Protein AF-A0A2T7CXJ0-F1 (afdb_monomer)

pLDDT: mean 79.57, std 17.35, range [32.5, 96.81]

Structure (mmCIF, N/CA/C/O backbone):
data_AF-A0A2T7CXJ0-F1
#
_entry.id   AF-A0A2T7CXJ0-F1
#
loop_
_atom_site.group_PDB
_atom_site.id
_atom_site.type_symbol
_atom_site.label_atom_id
_atom_site.label_alt_id
_atom_site.label_comp_id
_atom_site.label_asym_id
_atom_site.label_entity_id
_atom_site.label_seq_id
_atom_site.pdbx_PDB_ins_code
_atom_site.Cartn_x
_atom_site.Cartn_y
_atom_site.Cartn_z
_atom_site.occupancy
_atom_site.B_iso_or_equiv
_atom_site.auth_seq_id
_atom_site.auth_comp_id
_atom_site.auth_asym_id
_atom_site.auth_atom_id
_atom_site.pdbx_PDB_model_num
ATOM 1 N N . MET A 1 1 ? -58.153 0.711 43.749 1.00 43.62 1 MET A N 1
ATOM 2 C CA . MET A 1 1 ? -57.631 2.081 43.565 1.00 43.62 1 MET A CA 1
ATOM 3 C C . MET A 1 1 ? -56.118 2.012 43.629 1.00 43.62 1 MET A C 1
ATOM 5 O O . MET A 1 1 ? -55.588 2.038 44.730 1.00 43.62 1 MET A O 1
ATOM 9 N N . ALA A 1 2 ? -55.482 1.798 42.476 1.00 41.34 2 ALA A N 1
ATOM 10 C CA . ALA A 1 2 ? -54.080 2.106 42.162 1.00 41.34 2 ALA A CA 1
ATOM 11 C C . ALA A 1 2 ? -53.768 1.485 40.783 1.00 41.34 2 ALA A C 1
ATOM 13 O O . ALA A 1 2 ? -53.069 0.484 40.701 1.00 41.34 2 ALA A O 1
ATOM 14 N N . ASP A 1 3 ? -54.366 2.044 39.727 1.00 41.34 3 ASP A N 1
ATOM 15 C CA . ASP A 1 3 ? -54.098 1.727 38.311 1.00 41.34 3 ASP A CA 1
ATOM 16 C C . ASP A 1 3 ? -53.806 3.048 37.571 1.00 41.34 3 ASP A C 1
ATOM 18 O O . ASP A 1 3 ? -54.443 3.370 36.579 1.00 41.34 3 ASP A O 1
ATOM 22 N N . ASP A 1 4 ? -52.887 3.869 38.091 1.00 45.06 4 ASP A N 1
ATOM 23 C CA . ASP A 1 4 ? -52.649 5.224 37.561 1.00 45.06 4 ASP A CA 1
ATOM 24 C C . ASP A 1 4 ? -51.160 5.614 37.525 1.00 45.06 4 ASP A C 1
ATOM 26 O O . ASP A 1 4 ? -50.812 6.753 37.806 1.00 45.06 4 ASP A O 1
ATOM 30 N N . ASP A 1 5 ? -50.258 4.696 37.160 1.00 44.91 5 ASP A N 1
ATOM 31 C CA . ASP A 1 5 ? -48.831 5.047 36.980 1.00 44.91 5 ASP A CA 1
ATOM 32 C C . ASP A 1 5 ? -48.191 4.503 35.689 1.00 44.91 5 ASP A C 1
ATOM 34 O O . ASP A 1 5 ? -46.974 4.538 35.518 1.00 44.91 5 ASP A O 1
ATOM 38 N N . LEU A 1 6 ? -49.002 4.043 34.725 1.00 45.94 6 LEU A N 1
ATOM 39 C CA . LEU A 1 6 ? -48.516 3.639 33.393 1.00 45.94 6 LEU A CA 1
ATOM 40 C C . LEU A 1 6 ? -48.778 4.691 32.296 1.00 45.94 6 LEU A C 1
ATOM 42 O O . LEU A 1 6 ? -48.299 4.549 31.174 1.00 45.94 6 LEU A O 1
ATOM 46 N N . ALA A 1 7 ? -49.499 5.775 32.602 1.00 40.59 7 ALA A N 1
ATOM 47 C CA . ALA A 1 7 ? -49.947 6.746 31.597 1.00 40.59 7 ALA A CA 1
ATOM 48 C C . ALA A 1 7 ? -49.120 8.050 31.523 1.00 40.59 7 ALA A C 1
ATOM 50 O O . ALA A 1 7 ? -49.300 8.829 30.589 1.00 40.59 7 ALA A O 1
ATOM 51 N N . ALA A 1 8 ? -48.191 8.306 32.453 1.00 38.78 8 ALA A N 1
ATOM 52 C CA . ALA A 1 8 ? -47.520 9.611 32.555 1.00 38.78 8 ALA A CA 1
ATOM 53 C C . ALA A 1 8 ? -46.199 9.750 31.765 1.00 38.78 8 ALA A C 1
ATOM 55 O O . ALA A 1 8 ? -45.640 10.843 31.704 1.00 38.78 8 ALA A O 1
ATOM 56 N N . ALA A 1 9 ? -45.702 8.690 31.116 1.00 39.62 9 ALA A N 1
ATOM 57 C CA . ALA A 1 9 ? -44.462 8.732 30.324 1.00 39.62 9 ALA A CA 1
ATOM 58 C C . ALA A 1 9 ? -44.689 8.837 28.799 1.00 39.62 9 ALA A C 1
ATOM 60 O O . ALA A 1 9 ? -43.756 8.665 28.020 1.00 39.62 9 ALA A O 1
ATOM 61 N N . ALA A 1 10 ? -45.918 9.121 28.354 1.00 42.81 10 ALA A N 1
ATOM 62 C CA . ALA A 1 10 ? -46.263 9.239 26.932 1.00 42.81 10 ALA A CA 1
ATOM 63 C C . ALA A 1 10 ? -46.149 10.676 26.366 1.00 42.81 10 ALA A C 1
ATOM 65 O O . ALA A 1 10 ? -46.430 10.895 25.190 1.00 42.81 10 ALA A O 1
ATOM 66 N N . ALA A 1 11 ? -45.745 11.667 27.174 1.00 45.62 11 ALA A N 1
ATOM 67 C CA . ALA A 1 11 ? -45.841 13.095 26.829 1.00 45.62 11 ALA A CA 1
ATOM 68 C C . ALA A 1 11 ? -44.535 13.771 26.358 1.00 45.62 11 ALA A C 1
ATOM 70 O O . ALA A 1 11 ? -44.475 14.993 26.246 1.00 45.62 11 ALA A O 1
ATOM 71 N N . THR A 1 12 ? -43.504 13.007 26.012 1.00 51.16 12 THR A N 1
ATOM 72 C CA . THR A 1 12 ? -42.389 13.495 25.188 1.00 51.16 12 THR A CA 1
ATOM 73 C C . THR A 1 12 ? -42.208 12.514 24.048 1.00 51.16 12 THR A C 1
ATOM 75 O O . THR A 1 12 ? -41.449 11.555 24.140 1.00 51.16 12 THR A O 1
ATOM 78 N N . GLY A 1 13 ? -42.975 12.732 22.977 1.00 50.50 13 GLY A N 1
ATOM 79 C CA . GLY A 1 13 ? -42.900 11.956 21.745 1.00 50.50 13 GLY A CA 1
ATOM 80 C C . GLY A 1 13 ? -41.505 12.034 21.131 1.00 50.50 13 GLY A C 1
ATOM 81 O O . GLY A 1 13 ? -41.244 12.854 20.254 1.00 50.50 13 GLY A O 1
ATOM 82 N N . LEU A 1 14 ? -40.604 11.169 21.589 1.00 58.47 14 LEU A N 1
ATOM 83 C CA . LEU A 1 14 ? -39.398 10.804 20.871 1.00 58.47 14 LEU A CA 1
ATOM 84 C C . LEU A 1 14 ? -39.861 10.039 19.637 1.00 58.47 14 LEU A C 1
ATOM 86 O O . LEU A 1 14 ? -40.154 8.847 19.686 1.00 58.47 14 LEU A O 1
ATOM 90 N N . HIS A 1 15 ? -39.991 10.763 18.532 1.00 66.12 15 HIS A N 1
ATOM 91 C CA . HIS A 1 15 ? -40.263 10.180 17.231 1.00 66.12 15 HIS A CA 1
ATOM 92 C C . HIS A 1 15 ? -39.043 9.330 16.844 1.00 66.12 15 HIS A C 1
ATOM 94 O O . HIS A 1 15 ? -38.038 9.848 16.358 1.00 66.12 15 HIS A O 1
ATOM 100 N N . ILE A 1 16 ? -39.096 8.027 17.124 1.00 76.25 16 ILE A N 1
ATOM 101 C CA . ILE A 1 16 ? -38.053 7.090 16.705 1.00 76.25 16 ILE A CA 1
ATOM 102 C C . ILE A 1 16 ? -38.134 7.004 15.182 1.00 76.25 16 ILE A C 1
ATOM 104 O O . ILE A 1 16 ? -39.138 6.568 14.621 1.00 76.25 16 ILE A O 1
ATOM 108 N N . LEU A 1 17 ? -37.094 7.488 14.504 1.00 80.00 17 LEU A N 1
ATOM 109 C CA . LEU A 1 17 ? -36.996 7.405 13.054 1.00 80.00 17 LEU A CA 1
ATOM 110 C C . LEU A 1 17 ? -36.763 5.946 12.665 1.00 80.00 17 LEU A C 1
ATOM 112 O O . LEU A 1 17 ? -35.683 5.398 12.878 1.00 80.00 17 LEU A O 1
ATOM 116 N N . GLU A 1 18 ? -37.786 5.322 12.093 1.00 88.00 18 GLU A N 1
ATOM 117 C CA . GLU A 1 18 ? -37.686 3.962 11.586 1.00 88.00 18 GLU A CA 1
ATOM 118 C C . GLU A 1 18 ? -36.967 3.972 10.228 1.00 88.00 18 GLU A C 1
ATOM 120 O O . GLU A 1 18 ? -37.385 4.628 9.270 1.00 88.00 18 GLU A O 1
ATOM 125 N N . GLY A 1 19 ? -35.835 3.273 10.154 1.00 89.06 19 GLY A N 1
ATOM 126 C CA . GLY A 1 19 ? -35.019 3.153 8.950 1.00 89.06 19 GLY A CA 1
ATOM 127 C C . GLY A 1 19 ? -34.873 1.695 8.531 1.00 89.06 19 GLY A C 1
ATOM 128 O O . GLY A 1 19 ? -34.691 0.820 9.370 1.00 89.06 19 GLY A O 1
ATOM 129 N N . SER A 1 20 ? -34.905 1.422 7.223 1.00 94.56 20 SER A N 1
ATOM 130 C CA . SER A 1 20 ? -34.592 0.097 6.671 1.00 94.56 20 SER A CA 1
ATOM 131 C C . SER A 1 20 ? -33.290 0.126 5.872 1.00 94.56 20 SER A C 1
ATOM 133 O O . SER A 1 20 ? -33.046 1.028 5.063 1.00 94.56 20 SER A O 1
ATOM 135 N N . ILE A 1 21 ? -32.439 -0.882 6.080 1.00 94.88 21 ILE A N 1
ATOM 136 C CA . ILE A 1 21 ? -31.195 -1.041 5.323 1.00 94.88 21 ILE A CA 1
ATOM 137 C C . ILE A 1 21 ? -31.548 -1.413 3.881 1.00 94.88 21 ILE A C 1
ATOM 139 O O . ILE A 1 21 ? -32.049 -2.500 3.610 1.00 94.88 21 ILE A O 1
ATOM 143 N N . ARG A 1 22 ? -31.251 -0.517 2.934 1.00 96.81 22 ARG A N 1
ATOM 144 C CA . ARG A 1 22 ? -31.491 -0.759 1.498 1.00 96.81 22 ARG A CA 1
ATOM 145 C C . ARG A 1 22 ? -30.279 -1.319 0.760 1.00 96.81 22 ARG A C 1
ATOM 147 O O . ARG A 1 22 ? -30.429 -1.950 -0.283 1.00 96.81 22 ARG A O 1
ATOM 154 N N . ARG A 1 23 ? -29.068 -1.021 1.238 1.00 96.38 23 ARG A N 1
ATOM 155 C CA . ARG A 1 23 ? -27.810 -1.389 0.576 1.00 96.38 23 ARG A CA 1
ATOM 156 C C . ARG A 1 23 ? -26.647 -1.349 1.558 1.00 96.38 23 ARG A C 1
ATOM 158 O O . ARG A 1 23 ? -26.589 -0.463 2.402 1.00 96.38 23 ARG A O 1
ATOM 165 N N . ILE A 1 24 ? -25.679 -2.236 1.346 1.00 95.69 24 ILE A N 1
ATOM 166 C CA . ILE A 1 24 ? -24.365 -2.203 1.989 1.00 95.69 24 ILE A CA 1
ATOM 167 C C . ILE A 1 24 ? -23.310 -1.967 0.901 1.00 95.69 24 ILE A C 1
ATOM 169 O O . ILE A 1 24 ? -23.308 -2.649 -0.126 1.00 95.69 24 ILE A O 1
ATOM 173 N N . LYS A 1 25 ? -22.430 -0.980 1.099 1.00 96.12 25 LYS A N 1
ATOM 174 C CA . LYS A 1 25 ? -21.285 -0.700 0.219 1.00 96.12 25 LYS A CA 1
ATOM 175 C C . LYS A 1 25 ? -20.004 -1.040 0.969 1.00 96.12 25 LYS A C 1
ATOM 177 O O . LYS A 1 25 ? -19.769 -0.502 2.042 1.00 96.12 25 LYS A O 1
ATOM 182 N N . LEU A 1 26 ? -19.179 -1.901 0.382 1.00 95.19 26 LEU A N 1
ATOM 183 C CA . LEU A 1 26 ? -17.892 -2.288 0.952 1.00 95.19 26 LEU A CA 1
ATOM 184 C C . LEU A 1 26 ? -16.769 -1.425 0.369 1.00 95.19 26 LEU A C 1
ATOM 186 O O . LEU A 1 26 ? -16.742 -1.150 -0.834 1.00 95.19 26 LEU A O 1
ATOM 190 N N . SER A 1 27 ? -15.835 -1.019 1.222 1.00 93.75 27 SER A N 1
ATOM 191 C CA . SER A 1 27 ? -14.631 -0.271 0.855 1.00 93.75 27 SER A CA 1
ATOM 192 C C . SER A 1 27 ? -13.502 -0.546 1.846 1.00 93.75 27 SER A C 1
ATOM 194 O O . SER A 1 27 ? -13.717 -1.110 2.916 1.00 93.75 27 SER A O 1
ATOM 196 N N . VAL A 1 28 ? -12.282 -0.159 1.472 1.00 91.88 28 VAL A N 1
ATOM 197 C CA . VAL A 1 28 ? -11.135 -0.148 2.387 1.00 91.88 28 VAL A CA 1
ATOM 198 C C . VAL A 1 28 ? -11.122 1.199 3.099 1.00 91.88 28 VAL A C 1
ATOM 200 O O . VAL A 1 28 ? -11.139 2.223 2.419 1.00 91.88 28 VAL A O 1
ATOM 203 N N . ALA A 1 29 ? -11.088 1.184 4.432 1.00 93.75 29 ALA A N 1
ATOM 204 C CA . ALA A 1 29 ? -11.048 2.402 5.232 1.00 93.75 29 ALA A CA 1
ATOM 205 C C . ALA A 1 29 ? -9.745 3.186 4.999 1.00 93.75 29 ALA A C 1
ATOM 207 O O . ALA A 1 29 ? -8.656 2.600 4.951 1.00 93.75 29 ALA A O 1
ATOM 208 N N . SER A 1 30 ? -9.854 4.505 4.856 1.00 92.94 30 SER A N 1
ATOM 209 C CA . SER A 1 30 ? -8.704 5.411 4.831 1.00 92.94 30 SER A CA 1
ATOM 210 C C . SER A 1 30 ? -8.135 5.620 6.238 1.00 92.94 30 SER A C 1
ATOM 212 O O . SER A 1 30 ? -8.796 5.347 7.240 1.00 92.94 30 SER A O 1
ATOM 214 N N . ASN A 1 31 ? -6.911 6.144 6.336 1.00 92.94 31 ASN A N 1
ATOM 215 C CA . ASN A 1 31 ? -6.336 6.485 7.640 1.00 92.94 31 ASN A CA 1
ATOM 216 C C . ASN A 1 31 ? -7.184 7.546 8.360 1.00 92.94 31 ASN A C 1
ATOM 218 O O . ASN A 1 31 ? -7.368 7.469 9.568 1.00 92.94 31 ASN A O 1
ATOM 222 N N . GLU A 1 32 ? -7.730 8.515 7.626 1.00 92.38 32 GLU A N 1
ATOM 223 C CA . GLU A 1 32 ? -8.610 9.549 8.171 1.00 92.38 32 GLU A CA 1
ATOM 224 C C . GLU A 1 32 ? -9.936 8.964 8.671 1.00 92.38 32 GLU A C 1
ATOM 226 O O . GLU A 1 32 ? -10.427 9.388 9.712 1.00 92.38 32 GLU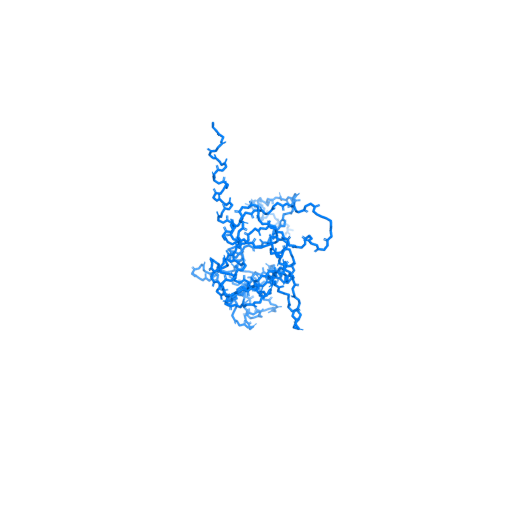 A O 1
ATOM 231 N N . GLU A 1 33 ? -10.515 7.995 7.956 1.00 93.56 33 GLU A N 1
ATOM 232 C CA . GLU A 1 33 ? -11.726 7.288 8.396 1.00 93.56 33 GLU A CA 1
ATOM 233 C C . GLU A 1 33 ? -11.462 6.463 9.656 1.00 93.56 33 GLU A C 1
ATOM 235 O O . GLU A 1 33 ? -12.259 6.520 10.590 1.00 93.56 33 GLU A O 1
ATOM 240 N N . ILE A 1 34 ? -10.318 5.768 9.713 1.00 93.50 34 ILE A N 1
ATOM 241 C CA . ILE A 1 34 ? -9.883 5.052 10.915 1.00 93.50 34 ILE A CA 1
ATOM 242 C C . ILE A 1 34 ? -9.807 6.032 12.083 1.00 93.50 34 ILE A C 1
ATOM 244 O O . ILE A 1 34 ? -10.460 5.785 13.086 1.00 93.50 34 ILE A O 1
ATOM 248 N N . LEU A 1 35 ? -9.098 7.158 11.942 1.00 91.94 35 LEU A N 1
ATOM 249 C CA . LEU A 1 35 ? -8.929 8.153 13.010 1.00 91.94 35 LEU A CA 1
ATOM 250 C C . LEU A 1 35 ? -10.246 8.810 13.452 1.00 91.94 35 LEU A C 1
ATOM 252 O O . LEU A 1 35 ? -10.409 9.094 14.634 1.00 91.94 35 LEU A O 1
ATOM 256 N N . LYS A 1 36 ? -11.192 9.038 12.534 1.00 90.38 36 LYS A N 1
ATOM 257 C CA . LYS A 1 36 ? -12.510 9.621 12.851 1.00 90.38 36 LYS A CA 1
ATOM 258 C C . LYS A 1 36 ? -13.436 8.672 13.604 1.00 90.38 36 LYS A C 1
ATOM 260 O O . LYS A 1 36 ? -14.339 9.139 14.285 1.00 90.38 36 LYS A O 1
ATOM 265 N N . ALA A 1 37 ? -13.245 7.364 13.454 1.00 87.31 37 ALA A N 1
ATOM 266 C CA . ALA A 1 37 ? -14.057 6.355 14.129 1.00 87.31 37 ALA A CA 1
ATOM 267 C C . ALA A 1 37 ? -13.622 6.098 15.586 1.00 87.31 37 ALA A C 1
ATOM 269 O O . ALA A 1 37 ? -14.207 5.243 16.250 1.00 87.31 37 ALA A O 1
ATOM 270 N N . GLN A 1 38 ? -12.582 6.788 16.066 1.00 86.00 38 GLN A N 1
ATOM 271 C CA . GLN A 1 38 ? -11.987 6.558 17.382 1.00 86.00 38 GLN A CA 1
ATOM 272 C C . GLN A 1 38 ? -12.570 7.496 18.443 1.00 86.00 38 GLN A C 1
ATOM 274 O O . GLN A 1 38 ? -12.941 8.629 18.121 1.00 86.00 38 GLN A O 1
ATOM 279 N N . PRO A 1 39 ? -12.553 7.080 19.719 1.00 82.19 39 PRO A N 1
ATOM 280 C CA . PRO A 1 39 ? -12.646 8.000 20.842 1.00 82.19 39 PRO A CA 1
ATOM 281 C C . PRO A 1 39 ? -11.584 9.102 20.750 1.00 82.19 39 PRO A C 1
ATOM 283 O O . PRO A 1 39 ? -10.462 8.874 20.287 1.00 82.19 39 PRO A O 1
ATOM 286 N N . VAL A 1 40 ? -11.938 10.291 21.226 1.00 84.38 40 VAL A N 1
ATOM 287 C CA . VAL A 1 40 ? -11.039 11.444 21.296 1.00 84.38 40 VAL A CA 1
ATOM 288 C C . VAL A 1 40 ? -10.762 11.810 22.747 1.00 84.38 40 VAL A C 1
ATOM 290 O O . VAL A 1 40 ? -11.603 11.595 23.617 1.00 84.38 40 VAL A O 1
ATOM 293 N N . ASP A 1 41 ? -9.577 12.352 23.006 1.00 82.06 41 ASP A N 1
ATOM 294 C CA . ASP A 1 41 ? -9.227 12.912 24.309 1.00 82.06 41 ASP A CA 1
ATOM 295 C C . ASP A 1 41 ? -9.941 14.257 24.574 1.00 82.06 41 ASP A C 1
ATOM 297 O O . ASP A 1 41 ? -10.691 14.776 23.743 1.00 82.06 41 ASP A O 1
ATOM 301 N N . ALA A 1 42 ? -9.676 14.864 25.735 1.00 78.44 42 ALA A N 1
ATOM 302 C CA . ALA A 1 42 ? -10.234 16.166 26.117 1.00 78.44 42 ALA A CA 1
ATOM 303 C C . ALA A 1 42 ? -9.846 17.323 25.169 1.00 78.44 42 ALA A C 1
ATOM 305 O O . ALA A 1 42 ? -10.476 18.379 25.201 1.00 78.44 42 ALA A O 1
ATOM 306 N N . LEU A 1 43 ? -8.819 17.141 24.330 1.00 82.25 43 LEU A N 1
ATOM 307 C CA . LEU A 1 43 ? -8.382 18.101 23.313 1.00 82.25 43 LEU A CA 1
ATOM 308 C C . LEU A 1 43 ? -9.000 17.798 21.936 1.00 82.25 43 LEU A C 1
ATOM 310 O O . LEU A 1 43 ? -8.663 18.457 20.950 1.00 82.25 43 LEU A O 1
ATOM 314 N N . GLY A 1 44 ? -9.900 16.812 21.851 1.00 82.56 44 GLY A N 1
ATOM 315 C CA . GLY A 1 44 ? -10.561 16.399 20.618 1.00 82.56 44 GLY A CA 1
ATOM 316 C C . GLY A 1 44 ? -9.658 15.607 19.673 1.00 82.56 44 GLY A C 1
ATOM 317 O O . GLY A 1 44 ? -9.962 15.513 18.480 1.00 82.56 44 GLY A O 1
ATOM 318 N N . LYS A 1 45 ? -8.545 15.045 20.164 1.00 84.69 45 LYS A N 1
ATOM 319 C CA . LYS A 1 45 ? -7.589 14.298 19.345 1.00 84.69 45 LYS A CA 1
ATOM 320 C C . LYS A 1 45 ? -7.715 12.785 19.579 1.00 84.69 45 LYS A C 1
ATOM 322 O O . LYS A 1 45 ? -7.759 12.346 20.726 1.00 84.69 45 LYS A O 1
ATOM 327 N N . PRO A 1 46 ? -7.723 11.958 18.517 1.00 86.62 46 PRO A N 1
ATOM 328 C CA . PRO A 1 46 ? -7.615 10.513 18.676 1.00 86.62 46 PRO A CA 1
ATOM 329 C C . PRO A 1 46 ? -6.212 10.139 19.172 1.00 86.62 46 PRO A C 1
ATOM 331 O O . PRO A 1 46 ? -5.207 10.685 18.699 1.00 86.62 46 PRO A O 1
ATOM 334 N N . PHE A 1 47 ? -6.133 9.185 20.099 1.00 85.62 47 PHE A N 1
ATOM 335 C CA . PHE A 1 47 ? -4.876 8.738 20.699 1.00 85.62 47 PHE A CA 1
ATOM 336 C C . PHE A 1 47 ? -4.573 7.271 20.349 1.00 85.62 47 PHE A C 1
ATOM 338 O O . PHE A 1 47 ? -5.465 6.424 20.415 1.00 85.62 47 PHE A O 1
ATOM 345 N N . PRO A 1 48 ? -3.331 6.950 19.942 1.00 90.88 48 PRO A N 1
ATOM 346 C CA . PRO A 1 48 ? -2.975 5.598 19.539 1.00 90.88 48 PRO A CA 1
ATOM 347 C C . PRO A 1 48 ? -2.826 4.669 20.744 1.00 90.88 48 PRO A C 1
ATOM 349 O O . PRO A 1 48 ? -2.408 5.068 21.833 1.00 90.88 48 PRO A O 1
ATOM 352 N N . ILE A 1 49 ? -3.065 3.386 20.500 1.00 90.31 49 ILE A N 1
ATOM 353 C CA . ILE A 1 49 ? -2.658 2.301 21.386 1.00 90.31 49 ILE A CA 1
ATOM 354 C C . ILE A 1 49 ? -1.153 2.101 21.209 1.00 90.31 49 ILE A C 1
ATOM 356 O O . ILE A 1 49 ? -0.670 1.807 20.114 1.00 90.31 49 ILE A O 1
ATOM 360 N N . THR A 1 50 ? -0.415 2.258 22.301 1.00 90.56 50 THR A N 1
ATOM 361 C CA . THR A 1 50 ? 1.053 2.173 22.328 1.00 90.56 50 THR A CA 1
ATOM 362 C C . THR A 1 50 ? 1.567 1.021 23.183 1.00 90.56 50 THR A C 1
ATOM 364 O O . THR A 1 50 ? 2.687 0.565 22.968 1.00 90.56 50 THR A O 1
ATOM 367 N N . GLN A 1 51 ? 0.762 0.532 24.130 1.00 87.50 51 GLN A N 1
ATOM 368 C CA . GLN A 1 51 ? 1.113 -0.548 25.053 1.00 87.50 51 GLN A CA 1
ATOM 369 C C . GLN A 1 51 ? 0.038 -1.636 25.052 1.00 87.50 51 GLN A C 1
ATOM 371 O O . GLN A 1 51 ? -1.147 -1.348 24.902 1.00 87.50 51 GLN A O 1
ATOM 376 N N . CYS A 1 52 ? 0.437 -2.891 25.277 1.00 85.69 52 CYS A N 1
ATOM 377 C CA . CYS A 1 52 ? -0.495 -4.023 25.309 1.00 85.69 52 CYS A CA 1
ATOM 378 C C . CYS A 1 52 ? -1.538 -3.918 26.434 1.00 85.69 52 CYS A C 1
ATOM 380 O O . CYS A 1 52 ? -2.668 -4.348 26.232 1.00 85.69 52 CYS A O 1
ATOM 382 N N . SER A 1 53 ? -1.192 -3.327 27.585 1.00 83.62 53 SER A N 1
ATOM 383 C CA . SER A 1 53 ? -2.135 -3.121 28.701 1.00 83.62 53 SER A CA 1
ATOM 384 C C . SER A 1 53 ? -3.340 -2.270 28.295 1.00 83.62 53 SER A C 1
ATOM 386 O O . SER A 1 53 ? -4.462 -2.533 28.712 1.00 83.62 53 SER A O 1
ATOM 388 N N . GLN A 1 54 ? -3.149 -1.319 27.374 1.00 84.38 54 GLN A N 1
ATOM 389 C CA . GLN A 1 54 ? -4.224 -0.470 26.854 1.00 84.38 54 GLN A CA 1
ATOM 390 C C . GLN A 1 54 ? -5.252 -1.238 26.008 1.00 84.38 54 GLN A C 1
ATOM 392 O O . GLN A 1 54 ? -6.263 -0.657 25.639 1.00 84.38 54 GLN A O 1
ATOM 397 N N . LEU A 1 55 ? -5.023 -2.513 25.675 1.00 82.75 55 LEU A N 1
ATOM 398 C CA . LEU A 1 55 ? -6.030 -3.349 25.011 1.00 82.75 55 LEU A CA 1
ATOM 399 C C . LEU A 1 55 ? -7.067 -3.915 25.988 1.00 82.75 55 LEU A C 1
ATOM 401 O O . LEU A 1 55 ? -8.145 -4.306 25.553 1.00 82.75 55 LEU A O 1
ATOM 405 N N . GLN A 1 56 ? -6.731 -3.999 27.276 1.00 75.31 56 GLN A N 1
ATOM 406 C CA . GLN A 1 56 ? -7.593 -4.568 28.317 1.00 75.31 56 GLN A CA 1
ATOM 407 C C . GLN A 1 56 ? -8.117 -3.485 29.258 1.00 75.31 56 GLN A C 1
ATOM 409 O O . GLN A 1 56 ? -9.297 -3.485 29.598 1.00 75.31 56 GLN A O 1
ATOM 414 N N . ASP A 1 57 ? -7.246 -2.541 29.618 1.00 73.62 57 ASP A N 1
ATOM 415 C CA . ASP A 1 57 ? -7.481 -1.598 30.710 1.00 73.62 57 ASP A CA 1
ATOM 416 C C . ASP A 1 57 ? -7.919 -0.209 30.226 1.00 73.62 57 ASP A C 1
ATOM 418 O O . ASP A 1 57 ? -8.013 0.711 31.030 1.00 73.62 57 ASP A O 1
ATOM 422 N N . ASN A 1 58 ? -8.140 -0.014 28.919 1.00 75.12 58 ASN A N 1
ATOM 423 C CA . ASN A 1 58 ? -8.537 1.280 28.364 1.00 75.12 58 ASN A CA 1
ATOM 424 C C . ASN A 1 58 ? -10.071 1.400 28.288 1.00 75.12 58 ASN A C 1
ATOM 426 O O . ASN A 1 58 ? -10.672 0.819 27.377 1.00 75.12 58 ASN A O 1
ATOM 430 N N . PRO A 1 59 ? -10.718 2.205 29.157 1.00 73.56 59 PRO A N 1
ATOM 431 C CA . PRO A 1 59 ? -12.174 2.347 29.169 1.00 73.56 59 PRO A CA 1
ATOM 432 C C . PRO A 1 59 ? -12.726 2.925 27.863 1.00 73.56 59 PRO A C 1
ATOM 434 O O . PRO A 1 59 ? -13.877 2.668 27.512 1.00 73.56 59 PRO A O 1
ATOM 437 N N . SER A 1 60 ? -11.898 3.662 27.112 1.00 75.81 60 SER A N 1
ATOM 438 C CA . SER A 1 60 ? -12.290 4.258 25.834 1.00 75.81 60 SER A CA 1
ATOM 439 C C . SER A 1 60 ? -12.511 3.222 24.730 1.00 75.81 60 SER A C 1
ATOM 441 O O . SER A 1 60 ? -13.271 3.504 23.808 1.00 75.81 60 SER A O 1
ATOM 443 N N . LEU A 1 61 ? -11.895 2.034 24.812 1.00 76.12 61 LEU A N 1
ATOM 444 C CA . LEU A 1 61 ? -12.068 0.941 23.836 1.00 76.12 61 LEU A CA 1
ATOM 445 C C . LEU A 1 61 ? -13.258 0.022 24.162 1.00 76.12 61 LEU A C 1
ATOM 447 O O . LEU A 1 61 ? -13.628 -0.835 23.360 1.00 76.12 61 LEU A O 1
ATOM 451 N N . GLY A 1 62 ? -13.880 0.231 25.322 1.00 69.44 62 GLY A N 1
ATOM 452 C CA . GLY A 1 62 ? -14.867 -0.669 25.899 1.00 69.44 62 GLY A CA 1
ATOM 453 C C . GLY A 1 62 ? -14.224 -1.697 26.834 1.00 69.44 62 GLY A C 1
ATOM 454 O O . GLY A 1 62 ? -13.147 -2.220 26.562 1.00 69.44 62 GLY A O 1
ATOM 455 N N . LEU A 1 63 ? -14.870 -1.965 27.970 1.00 58.69 63 LEU A N 1
ATOM 456 C CA . LEU A 1 63 ? -14.352 -2.877 28.990 1.00 58.69 63 LEU A CA 1
ATOM 457 C C . LEU A 1 63 ? -14.645 -4.345 28.637 1.00 58.69 63 LEU A C 1
ATOM 459 O O . LEU A 1 63 ? -15.798 -4.678 28.357 1.00 58.69 63 LEU A O 1
ATOM 463 N N . PRO A 1 64 ? -13.664 -5.256 28.768 1.00 57.06 64 PRO A N 1
ATOM 464 C CA . PRO A 1 64 ? -13.930 -6.692 28.766 1.00 57.06 64 PRO A CA 1
ATOM 465 C C . PRO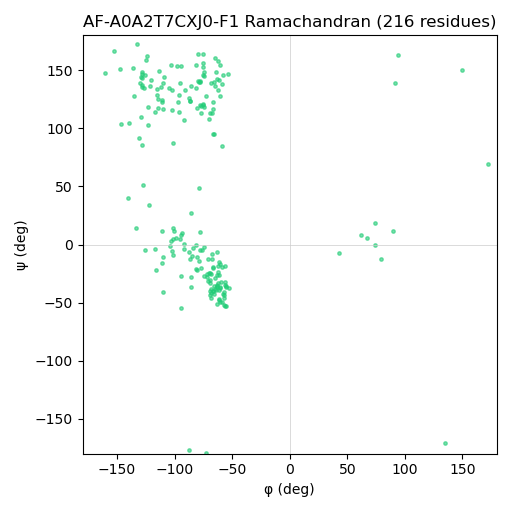 A 1 64 ? -14.657 -7.175 30.035 1.00 57.06 64 PRO A C 1
ATOM 467 O O . PRO A 1 64 ? -15.305 -8.219 29.996 1.00 57.06 64 PRO A O 1
ATOM 470 N N . LEU A 1 65 ? -14.543 -6.468 31.171 1.00 50.03 65 LEU A N 1
ATOM 471 C CA . LEU A 1 65 ? -14.926 -6.997 32.487 1.00 50.03 65 LEU A CA 1
ATOM 472 C C . LEU A 1 65 ? -15.488 -5.923 33.444 1.00 50.03 65 LEU A C 1
ATOM 474 O O . LEU A 1 65 ? -14.758 -5.139 34.034 1.00 50.03 65 LEU A O 1
ATOM 478 N N . GLN A 1 66 ? -16.814 -5.952 33.585 1.00 50.94 66 GLN A N 1
ATOM 479 C CA . GLN A 1 66 ? -17.703 -5.695 34.740 1.00 50.94 66 GLN A CA 1
ATOM 480 C C . GLN A 1 66 ? -17.515 -4.530 35.732 1.00 50.94 66 GLN A C 1
ATOM 482 O O . GLN A 1 66 ? -18.440 -4.324 36.516 1.00 50.94 66 GLN A O 1
ATOM 487 N N . VAL A 1 67 ? -16.449 -3.728 35.731 1.00 49.81 67 VAL A N 1
ATOM 488 C CA . VAL A 1 67 ? -16.340 -2.616 36.696 1.00 49.81 67 VAL A CA 1
ATOM 489 C C . VAL A 1 67 ? -15.760 -1.366 36.040 1.00 49.81 67 VAL A C 1
ATOM 491 O O . VAL A 1 67 ? -14.560 -1.269 35.811 1.00 49.81 67 VAL A O 1
ATOM 494 N N . GLY A 1 68 ? -16.630 -0.393 35.762 1.00 54.00 68 GLY A N 1
ATOM 495 C CA . GLY A 1 68 ? -16.257 0.947 35.304 1.00 54.00 68 GLY A CA 1
ATOM 496 C C . GLY A 1 68 ? -17.309 1.577 34.389 1.00 54.00 68 GLY A C 1
ATOM 497 O O . GLY A 1 68 ? -18.034 0.879 33.683 1.00 54.00 68 GLY A O 1
ATOM 498 N N . SER A 1 69 ? -17.412 2.905 34.416 1.00 55.22 69 SER A N 1
ATOM 499 C CA . SER A 1 69 ? -18.192 3.675 33.442 1.00 55.22 69 SER A CA 1
ATOM 500 C C . SER A 1 69 ? -17.418 3.807 32.129 1.00 55.22 69 SER A C 1
ATOM 502 O O . SER A 1 69 ? -16.210 4.046 32.151 1.00 55.22 69 SER A O 1
ATOM 504 N N . PHE A 1 70 ? -18.103 3.699 30.992 1.00 58.41 70 PHE A N 1
ATOM 505 C CA . PHE A 1 70 ? -17.502 3.926 29.678 1.00 58.41 70 PHE A CA 1
ATOM 506 C C . PHE A 1 70 ? -17.281 5.432 29.464 1.00 58.41 70 PHE A C 1
ATOM 508 O O . PHE A 1 70 ? -18.243 6.196 29.434 1.00 58.41 70 PHE A O 1
ATOM 515 N N . GLU A 1 71 ? -16.035 5.875 29.291 1.00 62.91 71 GLU A N 1
ATOM 516 C CA . GLU A 1 71 ? -15.723 7.308 29.129 1.00 62.91 71 GLU A CA 1
ATOM 517 C C . GLU A 1 71 ? -16.174 7.870 27.770 1.00 62.91 71 GLU A C 1
ATOM 519 O O . GLU A 1 71 ? -16.512 9.045 27.664 1.00 62.91 71 GLU A O 1
ATOM 524 N N . SER A 1 72 ? -16.237 7.027 26.736 1.00 65.62 72 SER A N 1
ATOM 525 C CA . SER A 1 72 ? -16.573 7.420 25.362 1.00 65.62 72 SER A CA 1
ATOM 526 C C . SER A 1 72 ? -18.078 7.470 25.070 1.00 65.62 72 SER A C 1
ATOM 528 O O . SER A 1 72 ? -18.514 8.341 24.320 1.00 65.62 72 SER A O 1
ATOM 530 N N . CYS A 1 73 ? -18.885 6.566 25.637 1.00 70.50 73 CYS A N 1
ATOM 531 C CA . CYS A 1 73 ? -20.341 6.525 25.410 1.00 70.50 73 CYS A CA 1
ATOM 532 C C . CYS A 1 73 ? -21.196 6.759 26.662 1.00 70.50 73 CYS A C 1
ATOM 534 O O . CYS A 1 73 ? -22.421 6.788 26.556 1.00 70.50 73 CYS A O 1
ATOM 536 N N . GLY A 1 74 ? -20.590 6.906 27.846 1.00 66.75 74 GLY A N 1
ATOM 537 C CA . GLY A 1 74 ? -21.313 7.133 29.101 1.00 66.75 74 GLY A CA 1
ATOM 538 C C . GLY A 1 74 ? -22.159 5.947 29.571 1.00 66.75 74 GLY A C 1
ATOM 539 O O . GLY A 1 74 ? -22.883 6.065 30.561 1.00 66.75 74 GLY A O 1
ATOM 540 N N . ALA A 1 75 ? -22.086 4.800 28.889 1.00 67.69 75 ALA A N 1
ATOM 541 C CA . ALA A 1 75 ? -22.724 3.587 29.361 1.00 67.69 75 ALA A CA 1
ATOM 542 C C . ALA A 1 75 ? -22.147 3.199 30.737 1.00 67.69 75 ALA A C 1
ATOM 544 O O . ALA A 1 75 ? -21.016 3.530 31.103 1.00 67.69 75 ALA A O 1
ATOM 545 N N . THR A 1 76 ? -22.938 2.482 31.522 1.00 64.50 76 THR A N 1
ATOM 546 C CA . THR A 1 76 ? -22.537 1.957 32.839 1.00 64.50 76 THR A CA 1
ATOM 547 C C . THR A 1 76 ? -22.754 0.451 32.943 1.00 64.50 76 THR A C 1
ATOM 549 O O . THR A 1 76 ? -22.383 -0.165 33.936 1.00 64.50 76 THR A O 1
ATOM 552 N N . GLN A 1 77 ? -23.351 -0.146 31.908 1.00 65.31 77 GLN A N 1
ATOM 553 C CA . GLN A 1 77 ? -23.639 -1.569 31.805 1.00 65.31 77 GLN A CA 1
ATOM 554 C C . GLN A 1 77 ? -23.096 -2.087 30.471 1.00 65.31 77 GLN A C 1
ATOM 556 O O . GLN A 1 77 ? -23.122 -1.377 29.465 1.00 65.31 77 GLN A O 1
ATOM 561 N N . ILE A 1 78 ? -22.573 -3.312 30.482 1.00 68.31 78 ILE A N 1
ATOM 562 C CA . ILE A 1 78 ? -21.890 -3.929 29.334 1.00 68.31 78 ILE A CA 1
ATOM 563 C C . ILE A 1 78 ? -22.842 -4.114 28.147 1.00 68.31 78 ILE A C 1
ATOM 565 O O . ILE A 1 78 ? -22.449 -3.907 27.007 1.00 68.31 78 ILE A O 1
ATOM 569 N N . ASP A 1 79 ? -24.102 -4.450 28.408 1.00 73.94 79 ASP A N 1
ATOM 570 C CA . ASP A 1 79 ? -25.155 -4.634 27.403 1.00 73.94 79 ASP A CA 1
ATOM 571 C C . ASP A 1 79 ? -25.555 -3.336 26.684 1.00 73.94 79 ASP A C 1
ATOM 573 O O . ASP A 1 79 ? -26.235 -3.383 25.662 1.00 73.94 79 ASP A O 1
ATOM 577 N N . LYS A 1 80 ? -25.117 -2.178 27.193 1.00 76.50 80 LYS A N 1
ATOM 578 C CA . LYS A 1 80 ? -25.409 -0.852 26.630 1.00 76.50 80 LYS A CA 1
ATOM 579 C C . LYS A 1 80 ? -24.239 -0.246 25.856 1.00 76.50 80 LYS A C 1
ATOM 581 O O . LYS A 1 80 ? -24.352 0.888 25.397 1.00 76.50 80 LYS A O 1
ATOM 586 N N . CYS A 1 81 ? -23.129 -0.971 25.716 1.00 78.00 81 CYS A N 1
ATOM 587 C CA . CYS A 1 81 ? -21.977 -0.542 24.933 1.00 78.00 81 CYS A CA 1
ATOM 588 C C . CYS A 1 81 ? -21.642 -1.578 23.856 1.00 78.00 81 CYS A C 1
ATOM 590 O O . CYS A 1 81 ? -21.277 -2.711 24.154 1.00 78.00 81 CYS A O 1
ATOM 592 N N . GLU A 1 82 ? -21.715 -1.164 22.592 1.00 80.12 82 GLU A N 1
ATOM 593 C CA . GLU A 1 82 ? -21.398 -2.012 21.432 1.00 80.12 82 GLU A CA 1
ATOM 594 C C . GLU A 1 82 ? -19.882 -2.179 21.202 1.00 80.12 82 GLU A C 1
ATOM 596 O O . GLU A 1 82 ? -19.456 -2.945 20.337 1.00 80.12 82 GLU A O 1
ATOM 601 N N . GLY A 1 83 ? -19.064 -1.478 21.993 1.00 80.75 83 GLY A N 1
ATOM 602 C CA . GLY A 1 83 ? -17.614 -1.413 21.854 1.00 80.75 83 GLY A CA 1
ATOM 603 C C . GLY A 1 83 ? -17.151 -0.215 21.028 1.00 80.75 83 GLY A C 1
ATOM 604 O O . GLY A 1 83 ? -17.913 0.421 20.297 1.00 80.75 83 GLY A O 1
ATOM 605 N N . HIS A 1 84 ? -15.868 0.107 21.159 1.00 85.12 84 HIS A N 1
ATOM 606 C CA . HIS A 1 84 ? -15.261 1.246 20.484 1.00 85.12 84 HIS A CA 1
ATOM 607 C C . HIS A 1 84 ? -14.008 0.821 19.732 1.00 85.12 84 HIS A C 1
ATOM 609 O O . HIS A 1 84 ? -13.275 -0.079 20.142 1.00 85.12 84 HIS A O 1
ATOM 615 N N . PHE A 1 85 ? -13.752 1.482 18.607 1.00 87.69 85 PHE A N 1
ATOM 616 C CA . PHE A 1 85 ? -12.549 1.214 17.838 1.00 87.69 85 PHE A CA 1
ATOM 617 C C . PHE A 1 85 ? -11.317 1.808 18.523 1.00 87.69 85 PHE A C 1
ATOM 619 O O . PHE A 1 85 ? -11.387 2.842 19.187 1.00 87.69 85 PHE A O 1
ATOM 626 N N . GLY A 1 86 ? -10.192 1.123 18.323 1.00 88.50 86 GLY A N 1
ATOM 627 C CA . GLY A 1 86 ? -8.846 1.581 18.646 1.00 88.50 86 GLY A CA 1
ATOM 628 C C . GLY A 1 86 ? -7.953 1.540 17.405 1.00 88.50 86 GLY A C 1
ATOM 629 O O . GLY A 1 86 ? -8.250 0.830 16.437 1.00 88.50 86 GLY A O 1
ATOM 630 N N . PHE A 1 87 ? -6.824 2.252 17.433 1.00 92.19 87 PHE A N 1
ATOM 631 C CA . PHE A 1 87 ? -5.820 2.173 16.371 1.00 92.19 87 PHE A CA 1
ATOM 632 C C . PHE A 1 87 ? -4.401 2.084 16.925 1.00 92.19 87 PHE A C 1
ATOM 634 O O . PHE A 1 87 ? -4.097 2.594 17.999 1.00 92.19 87 PHE A O 1
ATOM 641 N N . ILE A 1 88 ? -3.522 1.446 16.153 1.00 93.50 88 ILE A N 1
ATOM 642 C CA . ILE A 1 88 ? -2.082 1.393 16.407 1.00 93.50 88 ILE A CA 1
ATOM 643 C C . ILE A 1 88 ? -1.398 2.150 15.277 1.00 93.50 88 ILE A C 1
ATOM 645 O O . ILE A 1 88 ? -1.583 1.831 14.098 1.00 93.50 88 ILE A O 1
ATOM 649 N N . GLU A 1 89 ? -0.587 3.140 15.631 1.00 94.38 89 GLU A N 1
ATOM 650 C CA . GLU A 1 89 ? 0.245 3.839 14.663 1.00 94.38 89 GLU A CA 1
ATOM 651 C C . GLU A 1 89 ? 1.503 3.014 14.369 1.00 94.38 89 GLU A C 1
ATOM 653 O O . GLU A 1 89 ? 2.323 2.746 15.246 1.00 94.38 89 GLU A O 1
ATOM 658 N N . LEU A 1 90 ? 1.654 2.583 13.116 1.00 95.19 90 LEU A N 1
ATOM 659 C CA . LEU A 1 90 ? 2.838 1.845 12.687 1.00 95.19 90 LEU A CA 1
ATOM 660 C C . LEU A 1 90 ? 3.956 2.821 12.287 1.00 95.19 90 LEU A C 1
ATOM 662 O O . LEU A 1 90 ? 3.699 3.740 11.507 1.00 95.19 90 LEU A O 1
ATOM 666 N N . PRO A 1 91 ? 5.220 2.578 12.690 1.00 94.69 91 PRO A N 1
ATOM 667 C CA . PRO A 1 91 ? 6.342 3.465 12.359 1.00 94.69 91 PRO A CA 1
ATOM 668 C C . PRO A 1 91 ? 6.662 3.494 10.855 1.00 94.69 91 PRO A C 1
ATOM 670 O O . PRO A 1 91 ? 7.309 4.412 10.355 1.00 94.69 91 PRO A O 1
ATOM 673 N N . ALA A 1 92 ? 6.222 2.476 10.114 1.00 94.25 92 ALA A N 1
ATOM 674 C CA . ALA A 1 92 ? 6.341 2.396 8.669 1.00 94.25 92 ALA A CA 1
ATOM 675 C C . ALA A 1 92 ? 5.144 1.634 8.082 1.00 94.25 92 ALA A C 1
ATOM 677 O O . ALA A 1 92 ? 4.599 0.742 8.737 1.00 94.25 92 ALA A O 1
ATOM 678 N N . PRO A 1 93 ? 4.740 1.928 6.831 1.00 95.25 93 PRO A N 1
ATOM 679 C CA . PRO A 1 93 ? 3.686 1.168 6.179 1.00 95.25 93 PRO A CA 1
ATOM 680 C C . PRO A 1 93 ? 4.118 -0.283 5.964 1.00 95.25 93 PRO A C 1
ATOM 682 O O . PRO A 1 93 ? 5.286 -0.581 5.701 1.00 95.25 93 PRO A O 1
ATOM 685 N N . ILE A 1 94 ? 3.139 -1.178 6.002 1.00 94.88 94 ILE A N 1
ATOM 686 C CA . ILE A 1 94 ? 3.304 -2.604 5.732 1.00 94.88 94 ILE A CA 1
ATOM 687 C C . ILE A 1 94 ? 2.340 -3.040 4.630 1.00 94.88 94 ILE A C 1
ATOM 689 O O . ILE A 1 94 ? 1.326 -2.393 4.374 1.00 94.88 94 ILE A O 1
ATOM 693 N N . TYR A 1 95 ? 2.643 -4.154 3.965 1.00 95.88 95 TYR A N 1
ATOM 694 C CA . TYR A 1 95 ? 1.673 -4.769 3.066 1.00 95.88 95 TYR A CA 1
ATOM 695 C C . TYR A 1 95 ? 0.566 -5.442 3.873 1.00 95.88 95 TYR A C 1
ATOM 697 O O . TYR A 1 95 ? 0.849 -6.299 4.708 1.00 95.88 95 TYR A O 1
ATOM 705 N N . HIS A 1 96 ? -0.690 -5.126 3.559 1.00 94.31 96 HIS A N 1
ATOM 706 C CA . HIS A 1 96 ? -1.818 -5.884 4.085 1.00 94.31 96 HIS A CA 1
ATOM 707 C C . HIS A 1 96 ? -1.798 -7.315 3.496 1.00 94.31 96 HIS A C 1
ATOM 709 O O . HIS A 1 96 ? -1.831 -7.456 2.263 1.00 94.31 96 HIS A O 1
ATOM 715 N N . PRO A 1 97 ? -1.760 -8.384 4.320 1.00 91.94 97 PRO A N 1
ATOM 716 C CA . PRO A 1 97 ? -1.596 -9.764 3.844 1.00 91.94 97 PRO A CA 1
ATOM 717 C C . PRO A 1 97 ? -2.641 -10.217 2.814 1.00 91.94 97 PRO A C 1
ATOM 719 O O . PRO A 1 97 ? -2.320 -10.996 1.909 1.00 91.94 97 PRO A O 1
ATOM 722 N N . SER A 1 98 ? -3.867 -9.694 2.916 1.00 92.38 98 SER A N 1
ATOM 723 C CA . SER A 1 98 ? -4.970 -10.010 1.998 1.00 92.38 98 SER A CA 1
ATOM 724 C C . SER A 1 98 ? -4.927 -9.216 0.688 1.00 92.38 98 SER A C 1
ATOM 726 O O . SER A 1 98 ? -5.508 -9.655 -0.296 1.00 92.38 98 SER A O 1
ATOM 728 N N . HIS A 1 99 ? -4.235 -8.068 0.632 1.00 94.12 99 HIS A N 1
ATOM 729 C CA . HIS A 1 99 ? -4.296 -7.152 -0.526 1.00 94.12 99 HIS A CA 1
ATOM 730 C C . HIS A 1 99 ? -3.010 -7.100 -1.355 1.00 94.12 99 HIS A C 1
ATOM 732 O O . HIS A 1 99 ? -3.014 -6.579 -2.467 1.00 94.12 99 HIS A O 1
ATOM 738 N N . VAL A 1 100 ? -1.907 -7.672 -0.867 1.00 95.69 100 VAL A N 1
ATOM 739 C CA . VAL A 1 100 ? -0.615 -7.668 -1.578 1.00 95.69 100 VAL A CA 1
ATOM 740 C C . VAL A 1 100 ? -0.695 -8.260 -2.994 1.00 95.69 100 VAL A C 1
ATOM 742 O O . VAL A 1 100 ? -0.028 -7.769 -3.901 1.00 95.69 100 VAL A O 1
ATOM 745 N N . ALA A 1 101 ? -1.521 -9.288 -3.213 1.00 94.12 101 ALA A N 1
ATOM 746 C CA . ALA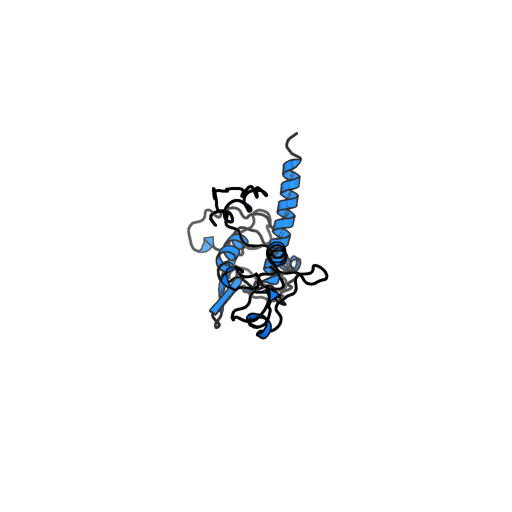 A 1 101 ? -1.679 -9.905 -4.529 1.00 94.12 101 ALA A CA 1
ATOM 747 C C . ALA A 1 101 ? -2.388 -8.961 -5.510 1.00 94.12 101 ALA A C 1
ATOM 749 O O . ALA A 1 101 ? -1.946 -8.813 -6.648 1.00 94.12 101 ALA A O 1
ATOM 750 N N . GLU A 1 102 ? -3.450 -8.293 -5.055 1.00 94.81 102 GLU A N 1
ATOM 751 C CA . GLU A 1 102 ? -4.212 -7.340 -5.863 1.00 94.81 102 GLU A CA 1
ATOM 752 C C . GLU A 1 102 ? -3.387 -6.089 -6.174 1.00 94.81 102 GLU A C 1
ATOM 754 O O . GLU A 1 102 ? -3.309 -5.656 -7.322 1.00 94.81 102 GLU A O 1
ATOM 759 N N . LEU A 1 103 ? -2.643 -5.590 -5.185 1.00 95.25 103 LEU A N 1
ATOM 760 C CA . LEU A 1 103 ? -1.690 -4.499 -5.371 1.00 95.25 103 LEU A CA 1
ATOM 761 C C . LEU A 1 103 ? -0.639 -4.837 -6.440 1.00 95.25 103 LEU A C 1
ATOM 763 O O . LEU A 1 103 ? -0.339 -4.011 -7.298 1.00 95.25 103 LEU A O 1
ATOM 767 N N . GLY A 1 104 ? -0.134 -6.074 -6.457 1.00 95.25 104 GLY A N 1
ATOM 768 C CA . GLY A 1 104 ? 0.762 -6.547 -7.512 1.00 95.25 104 GLY A CA 1
ATOM 769 C C . GLY A 1 104 ? 0.134 -6.512 -8.913 1.00 95.25 10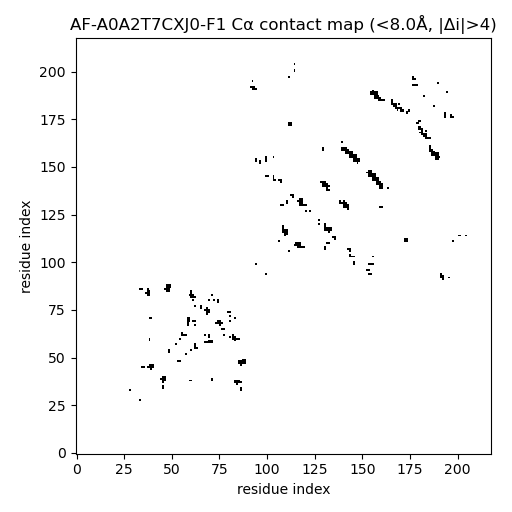4 GLY A C 1
ATOM 770 O O . GLY A 1 104 ? 0.828 -6.190 -9.879 1.00 95.25 104 GLY A O 1
ATOM 771 N N . LYS A 1 105 ? -1.167 -6.800 -9.054 1.00 93.38 105 LYS A N 1
ATOM 772 C CA . LYS A 1 105 ? -1.872 -6.695 -10.347 1.00 93.38 105 LYS A CA 1
ATOM 773 C C . LYS A 1 105 ? -2.007 -5.239 -10.789 1.00 93.38 105 LYS A C 1
ATOM 775 O O . LYS A 1 105 ? -1.675 -4.933 -11.932 1.00 93.38 105 LYS A O 1
ATOM 780 N N . ILE A 1 106 ? -2.407 -4.351 -9.876 1.00 93.06 106 ILE A N 1
ATOM 781 C CA . ILE A 1 106 ? -2.527 -2.907 -10.135 1.00 93.06 106 ILE A CA 1
ATOM 782 C C . ILE A 1 106 ? -1.186 -2.331 -10.612 1.00 93.06 106 ILE A C 1
ATOM 784 O O . ILE A 1 106 ? -1.120 -1.639 -11.626 1.00 93.06 106 ILE A O 1
ATOM 788 N N . LEU A 1 107 ? -0.083 -2.673 -9.945 1.00 94.00 107 LEU A N 1
ATOM 789 C CA . LEU A 1 107 ? 1.241 -2.189 -10.347 1.00 94.00 107 LEU A CA 1
ATOM 790 C C . LEU A 1 107 ? 1.715 -2.770 -11.690 1.00 94.00 107 LEU A C 1
ATOM 792 O O . LEU A 1 107 ? 2.515 -2.142 -12.376 1.00 94.00 107 LEU A O 1
ATOM 796 N N . ASN A 1 108 ? 1.231 -3.947 -12.099 1.00 93.19 108 ASN A N 1
ATOM 797 C CA . ASN A 1 108 ? 1.577 -4.524 -13.401 1.00 93.19 108 ASN A CA 1
ATOM 798 C C . ASN A 1 108 ? 0.870 -3.836 -14.576 1.00 93.19 108 ASN A C 1
ATOM 800 O O . ASN A 1 108 ? 1.421 -3.829 -15.681 1.00 93.19 108 ASN A O 1
ATOM 804 N N . ILE A 1 109 ? -0.311 -3.249 -14.352 1.00 91.31 109 ILE A N 1
ATOM 805 C CA . ILE A 1 109 ? -1.053 -2.511 -15.386 1.00 91.31 109 ILE A CA 1
ATOM 806 C C . ILE A 1 109 ? -0.607 -1.048 -15.512 1.00 91.31 109 ILE A C 1
ATOM 808 O O . ILE A 1 109 ? -0.983 -0.390 -16.476 1.00 91.31 109 ILE A O 1
ATOM 812 N N . ILE A 1 110 ? 0.222 -0.540 -14.594 1.00 91.38 110 ILE A N 1
ATOM 813 C CA . ILE A 1 110 ? 0.720 0.844 -14.588 1.00 91.38 110 ILE A CA 1
ATOM 814 C C . ILE A 1 110 ? 2.215 0.869 -14.927 1.00 91.38 110 ILE A C 1
ATOM 816 O O . ILE A 1 110 ? 2.998 0.034 -14.473 1.00 91.38 110 ILE A O 1
ATOM 820 N N . CYS A 1 111 ? 2.650 1.825 -15.746 1.00 91.62 111 CYS A N 1
ATOM 821 C CA . CYS A 1 111 ? 4.072 2.084 -15.952 1.00 91.62 111 CYS A CA 1
ATOM 822 C C . CYS A 1 111 ? 4.657 2.815 -14.737 1.00 91.62 111 CYS A C 1
ATOM 824 O O . CYS A 1 111 ? 4.246 3.925 -14.434 1.00 91.62 111 CYS A O 1
ATOM 826 N N . LEU A 1 112 ? 5.664 2.241 -14.077 1.00 91.38 112 LEU A N 1
ATOM 827 C CA . LEU A 1 112 ? 6.296 2.860 -12.902 1.00 91.38 112 LEU A CA 1
ATOM 828 C C . LEU A 1 112 ? 7.217 4.046 -13.224 1.00 91.38 112 LEU A C 1
ATOM 830 O O . LEU A 1 112 ? 7.746 4.657 -12.309 1.00 91.38 112 LEU A O 1
ATOM 834 N N . CYS A 1 113 ? 7.413 4.389 -14.497 1.00 91.06 113 CYS A N 1
ATOM 835 C CA . CYS A 1 113 ? 8.124 5.609 -14.871 1.00 91.06 113 CYS A CA 1
ATOM 836 C C . CYS A 1 113 ? 7.171 6.776 -15.114 1.00 91.06 113 CYS A C 1
ATOM 838 O O . CYS A 1 113 ? 7.325 7.812 -14.476 1.00 91.06 113 CYS A O 1
ATOM 840 N N . CYS A 1 114 ? 6.178 6.603 -15.994 1.00 91.44 114 CYS A N 1
ATOM 841 C CA . CYS A 1 114 ? 5.270 7.683 -16.393 1.00 91.44 114 CYS A CA 1
ATOM 842 C C . CYS A 1 114 ? 3.872 7.614 -15.758 1.00 91.44 114 CYS A C 1
ATOM 844 O O . CYS A 1 114 ? 3.032 8.459 -16.053 1.00 91.44 114 CYS A O 1
ATOM 846 N N . LEU A 1 115 ? 3.595 6.596 -14.935 1.00 91.44 115 LEU A N 1
ATOM 847 C CA . LEU A 1 115 ? 2.340 6.371 -14.196 1.00 91.44 115 LEU A CA 1
ATOM 848 C C . LEU A 1 115 ? 1.075 6.169 -15.053 1.00 91.44 115 LEU A C 1
ATOM 850 O O . LEU A 1 115 ? -0.031 6.053 -14.523 1.00 91.44 115 LEU A O 1
ATOM 854 N N . ARG A 1 116 ? 1.226 6.041 -16.376 1.00 89.62 116 ARG A N 1
ATOM 855 C CA . ARG A 1 116 ? 0.130 5.733 -17.309 1.00 89.62 116 ARG A CA 1
ATOM 856 C C . ARG A 1 116 ? -0.187 4.239 -17.340 1.00 89.62 116 ARG A C 1
ATOM 858 O O . ARG A 1 116 ? 0.689 3.403 -17.099 1.00 89.62 116 ARG A O 1
ATOM 865 N N . LEU A 1 117 ? -1.428 3.902 -17.696 1.00 89.25 117 LEU A N 1
ATOM 866 C CA . LEU A 1 117 ? -1.822 2.519 -17.966 1.00 89.25 117 LEU A CA 1
ATOM 867 C C . LEU A 1 117 ? -1.036 1.959 -19.155 1.00 89.25 117 LEU A C 1
ATOM 869 O O . LEU A 1 117 ? -0.916 2.590 -20.208 1.00 89.25 117 LEU A O 1
ATOM 873 N N . LYS A 1 118 ? -0.509 0.749 -18.986 1.00 88.44 118 LYS A N 1
ATOM 874 C CA . LYS A 1 118 ? 0.101 -0.021 -20.065 1.00 88.44 118 LYS A CA 1
ATOM 875 C C . LYS A 1 118 ? -0.998 -0.588 -20.957 1.00 88.44 118 LYS A C 1
ATOM 877 O O . LYS A 1 118 ? -2.063 -0.978 -20.478 1.00 88.44 118 LYS A O 1
ATOM 882 N N . LYS A 1 119 ? -0.728 -0.690 -22.258 1.00 81.12 119 LYS A N 1
ATOM 883 C CA . LYS A 1 119 ? -1.647 -1.370 -23.175 1.00 81.12 119 LYS A CA 1
ATOM 884 C C . LYS A 1 119 ? -1.715 -2.864 -22.821 1.00 81.12 119 LYS A C 1
ATOM 886 O O . LYS A 1 119 ? -0.677 -3.454 -22.510 1.00 81.12 119 LYS A O 1
ATOM 891 N N . PRO A 1 120 ? -2.903 -3.490 -22.871 1.00 70.88 120 PRO A N 1
ATOM 892 C CA . PRO A 1 120 ? -3.027 -4.921 -22.637 1.00 70.88 120 PRO A CA 1
ATOM 893 C C . PRO A 1 120 ? -2.210 -5.686 -23.683 1.00 70.88 120 PRO A C 1
ATOM 895 O O . PRO A 1 120 ? -2.335 -5.453 -24.887 1.00 70.88 120 PRO A O 1
ATOM 898 N N . ASN A 1 121 ? -1.347 -6.588 -23.217 1.00 66.25 121 ASN A N 1
ATOM 899 C CA . ASN A 1 121 ? -0.487 -7.377 -24.087 1.00 66.25 121 ASN A CA 1
ATOM 900 C C . ASN A 1 121 ? -1.310 -8.509 -24.735 1.00 66.25 121 ASN A C 1
ATOM 902 O O . ASN A 1 121 ? -1.870 -9.345 -24.026 1.00 66.25 121 ASN A O 1
ATOM 906 N N . LYS A 1 122 ? -1.406 -8.535 -26.073 1.00 59.34 122 LYS A N 1
ATOM 907 C CA . LYS A 1 122 ? -2.197 -9.530 -26.830 1.00 59.34 122 LYS A CA 1
ATOM 908 C C . LYS A 1 122 ? -1.462 -10.859 -27.084 1.00 59.34 122 LYS A C 1
ATOM 910 O O . LYS A 1 122 ? -2.053 -11.766 -27.660 1.00 59.34 122 LYS A O 1
ATOM 915 N N . GLY A 1 123 ? -0.196 -11.000 -26.677 1.00 56.59 123 GLY A N 1
ATOM 916 C CA . GLY A 1 123 ? 0.603 -12.206 -26.951 1.00 56.59 123 GLY A CA 1
ATOM 917 C C . GLY A 1 123 ? 0.070 -13.473 -26.265 1.00 56.59 123 GLY A C 1
ATOM 918 O O . GLY A 1 123 ? -0.670 -13.389 -25.289 1.00 56.59 123 GLY A O 1
ATOM 919 N N . THR A 1 124 ? 0.447 -14.664 -26.731 1.00 46.59 124 THR A N 1
ATOM 920 C CA . THR A 1 124 ? 0.129 -15.978 -26.130 1.00 46.59 124 THR A CA 1
ATOM 921 C C . THR A 1 124 ? 1.404 -16.605 -25.545 1.00 46.59 124 THR A C 1
ATOM 923 O O . THR A 1 124 ? 2.328 -16.878 -26.298 1.00 46.59 124 THR A O 1
ATOM 926 N N . GLY A 1 125 ? 1.493 -16.834 -24.221 1.00 56.97 125 GLY A N 1
ATOM 927 C CA . GLY A 1 125 ? 2.621 -17.569 -23.599 1.00 56.97 125 GLY A CA 1
ATOM 928 C C . GLY A 1 125 ? 3.237 -16.958 -22.324 1.00 56.97 125 GLY A C 1
ATOM 929 O O . GLY A 1 125 ? 2.705 -16.011 -21.744 1.00 56.97 125 GLY A O 1
ATOM 930 N N . LYS A 1 126 ? 4.380 -17.515 -21.872 1.00 54.22 126 LYS A N 1
ATOM 931 C CA . LYS A 1 126 ? 5.144 -17.096 -20.664 1.00 54.22 126 LYS A CA 1
ATOM 932 C C . LYS A 1 126 ? 5.693 -15.657 -20.740 1.00 54.22 126 LYS A C 1
ATOM 934 O O . LYS A 1 126 ? 5.966 -15.071 -19.693 1.00 54.22 126 LYS A O 1
ATOM 939 N N . GLU A 1 127 ? 5.782 -15.073 -21.937 1.00 52.28 127 GLU A N 1
ATOM 940 C CA . GLU A 1 127 ? 6.167 -13.670 -22.177 1.00 52.28 127 GLU A CA 1
ATOM 941 C C . GLU A 1 127 ? 5.101 -12.645 -21.748 1.00 52.28 127 GLU A C 1
ATOM 943 O O . GLU A 1 127 ? 5.422 -11.472 -21.582 1.00 52.28 127 GLU A O 1
ATOM 948 N N . ARG A 1 128 ? 3.859 -13.068 -21.446 1.00 61.53 128 ARG A N 1
ATOM 949 C CA . ARG A 1 128 ? 2.783 -12.181 -20.946 1.00 61.53 128 ARG A CA 1
ATOM 950 C C . ARG A 1 128 ? 3.109 -11.446 -19.644 1.00 61.53 128 ARG A C 1
ATOM 952 O O . ARG A 1 128 ? 2.415 -10.495 -19.304 1.00 61.53 128 ARG A O 1
ATOM 959 N N . LYS A 1 129 ? 4.094 -11.918 -18.872 1.00 71.50 129 LYS A N 1
ATOM 960 C CA . LYS A 1 129 ? 4.379 -11.360 -17.542 1.00 71.50 129 LYS A CA 1
ATOM 961 C C . LYS A 1 129 ? 5.002 -9.971 -17.612 1.00 71.50 129 LYS A C 1
ATOM 963 O O . LYS A 1 129 ? 4.781 -9.178 -16.706 1.00 71.50 129 LYS A O 1
ATOM 968 N N . PHE A 1 130 ? 5.775 -9.692 -18.657 1.00 74.88 130 PHE A N 1
ATOM 969 C CA . PHE A 1 130 ? 6.485 -8.432 -18.812 1.00 74.88 130 PHE A CA 1
ATOM 970 C C . PHE A 1 130 ? 5.727 -7.554 -19.804 1.00 74.88 130 PHE A C 1
ATOM 972 O O . PHE A 1 130 ? 5.591 -7.894 -20.978 1.00 74.88 130 PHE A O 1
ATOM 979 N N . THR A 1 131 ? 5.224 -6.419 -19.326 1.00 79.50 131 THR A N 1
ATOM 980 C CA . THR A 1 131 ? 4.453 -5.486 -20.156 1.00 79.50 131 THR A CA 1
ATOM 981 C C . THR A 1 131 ? 5.264 -4.217 -20.357 1.00 79.50 131 THR A C 1
ATOM 983 O O . THR A 1 131 ? 5.651 -3.570 -19.373 1.00 79.50 131 THR A O 1
ATOM 986 N N . SER A 1 132 ? 5.511 -3.863 -21.618 1.00 84.31 132 SER A N 1
ATOM 987 C CA . SER A 1 132 ? 6.147 -2.605 -22.003 1.00 84.31 132 SER A CA 1
ATOM 988 C C . SER A 1 132 ? 5.177 -1.432 -21.868 1.00 84.31 132 SER A C 1
ATOM 990 O O . SER A 1 132 ? 3.952 -1.582 -21.881 1.00 84.31 132 SER A O 1
ATOM 992 N N . CYS A 1 133 ? 5.736 -0.239 -21.701 1.00 88.50 133 CYS A N 1
ATOM 993 C CA . CYS A 1 133 ? 4.973 0.995 -21.772 1.00 88.50 133 CYS A CA 1
ATOM 994 C C . CYS A 1 133 ? 4.991 1.502 -23.215 1.00 88.50 133 CYS A C 1
ATOM 996 O O . CYS A 1 133 ? 6.055 1.590 -23.809 1.00 88.50 133 CYS A O 1
ATOM 998 N N . SER A 1 134 ? 3.844 1.899 -23.769 1.00 87.31 134 SER A N 1
ATOM 999 C CA . SER A 1 134 ? 3.799 2.503 -25.110 1.00 87.31 134 SER A CA 1
ATOM 1000 C C . SER A 1 134 ? 4.268 3.962 -25.152 1.00 87.31 134 SER A C 1
ATOM 1002 O O . SER A 1 134 ? 4.274 4.556 -26.220 1.00 87.31 134 SER A O 1
ATOM 1004 N N . TYR A 1 135 ? 4.574 4.557 -23.996 1.00 87.75 135 TYR A N 1
ATOM 1005 C CA . TYR A 1 135 ? 4.987 5.958 -23.866 1.00 87.75 135 TYR A CA 1
ATOM 1006 C C . TYR A 1 135 ? 6.459 6.113 -23.462 1.00 87.75 135 TYR A C 1
ATOM 1008 O O . TYR A 1 135 ? 7.001 7.205 -23.575 1.00 87.75 135 TYR A O 1
ATOM 1016 N N . CYS A 1 136 ? 7.093 5.047 -22.965 1.00 88.44 136 CYS A N 1
ATOM 1017 C CA . CYS A 1 136 ? 8.491 5.055 -22.541 1.00 88.44 136 CYS A CA 1
ATOM 1018 C C . CYS A 1 136 ? 9.254 4.080 -23.435 1.00 88.44 136 CYS A C 1
ATOM 1020 O O . CYS A 1 136 ? 8.986 2.882 -23.371 1.00 88.44 136 CYS A O 1
ATOM 1022 N N . HIS A 1 137 ? 10.173 4.587 -24.253 1.00 77.81 137 HIS A N 1
ATOM 1023 C CA . HIS A 1 137 ? 10.951 3.766 -25.184 1.00 77.81 137 HIS A CA 1
ATOM 1024 C C . HIS A 1 137 ? 12.205 3.169 -24.526 1.00 77.81 137 HIS A C 1
ATOM 1026 O O . HIS A 1 137 ? 12.594 2.059 -24.870 1.00 77.81 137 HIS A O 1
ATOM 1032 N N . ASP A 1 138 ? 12.757 3.838 -23.509 1.00 78.69 138 ASP A N 1
ATOM 1033 C CA . ASP A 1 138 ? 14.040 3.467 -22.887 1.00 78.69 138 ASP A CA 1
ATOM 1034 C C . ASP A 1 138 ? 13.900 2.569 -21.651 1.00 78.69 138 ASP A C 1
ATOM 1036 O O . ASP A 1 138 ? 14.865 2.329 -20.928 1.00 78.69 138 ASP A O 1
ATOM 1040 N N . ILE A 1 139 ? 12.686 2.087 -21.366 1.00 81.56 139 ILE A N 1
ATOM 1041 C CA . ILE A 1 139 ? 12.425 1.259 -20.186 1.00 81.56 139 ILE A CA 1
ATOM 1042 C C . ILE A 1 139 ? 12.036 -0.140 -20.637 1.00 81.56 139 ILE A C 1
ATOM 1044 O O . ILE A 1 139 ? 10.982 -0.303 -21.267 1.00 81.56 139 ILE A O 1
ATOM 1048 N N . PRO A 1 140 ? 12.832 -1.165 -20.282 1.00 81.62 140 PRO A N 1
ATOM 1049 C CA . PRO A 1 140 ? 12.518 -2.529 -20.658 1.00 81.62 140 PRO A CA 1
ATOM 1050 C C . PRO A 1 140 ? 11.192 -2.968 -20.029 1.00 81.62 140 PRO A C 1
ATOM 1052 O O . PRO A 1 140 ? 10.737 -2.409 -19.027 1.00 81.62 140 PRO A O 1
ATOM 1055 N N . PRO A 1 141 ? 10.527 -3.987 -20.589 1.00 86.12 141 PRO A N 1
ATOM 1056 C CA . PRO A 1 141 ? 9.269 -4.459 -20.040 1.00 86.12 141 PRO A CA 1
ATOM 1057 C C . PRO A 1 141 ? 9.525 -5.090 -18.664 1.00 86.12 141 PRO A C 1
ATOM 1059 O O . PRO A 1 141 ? 10.224 -6.089 -18.547 1.00 86.12 141 PRO A O 1
ATOM 1062 N N . LEU A 1 142 ? 8.955 -4.500 -17.613 1.00 89.62 142 LEU A N 1
ATOM 1063 C CA . LEU A 1 142 ? 9.106 -4.946 -16.223 1.00 89.62 142 LEU A CA 1
ATOM 1064 C C . LEU A 1 142 ? 7.859 -5.686 -15.737 1.00 89.62 142 LEU A C 1
ATOM 1066 O O . LEU A 1 142 ? 6.746 -5.406 -16.199 1.00 89.62 142 LEU A O 1
ATOM 1070 N N . CYS A 1 143 ? 8.039 -6.572 -14.755 1.00 91.56 143 CYS A N 1
ATOM 1071 C CA . CYS A 1 143 ? 6.932 -7.224 -14.057 1.00 91.56 143 CYS A CA 1
ATOM 1072 C C . CYS A 1 143 ? 7.074 -7.124 -12.538 1.00 91.56 143 CYS A C 1
ATOM 1074 O O . CYS A 1 143 ? 8.177 -7.224 -11.996 1.00 91.56 143 CYS A O 1
ATOM 1076 N N . VAL A 1 144 ? 5.944 -6.984 -11.853 1.00 94.62 144 VAL A N 1
ATOM 1077 C CA . VAL A 1 144 ? 5.835 -7.096 -10.400 1.00 94.62 144 VAL A CA 1
ATOM 1078 C C . VAL A 1 144 ? 5.388 -8.508 -10.054 1.00 94.62 144 VAL A C 1
ATOM 1080 O O . VAL A 1 144 ? 4.392 -9.008 -10.578 1.00 94.62 144 VAL A O 1
ATOM 1083 N N . THR A 1 145 ? 6.109 -9.161 -9.149 1.00 94.38 145 THR A N 1
ATOM 1084 C CA . THR A 1 145 ? 5.760 -10.498 -8.661 1.00 94.38 145 THR A CA 1
ATOM 1085 C C . THR A 1 145 ? 5.656 -10.522 -7.151 1.00 94.38 145 THR A C 1
ATOM 1087 O O . THR A 1 145 ? 6.412 -9.845 -6.460 1.00 94.38 145 THR A O 1
ATOM 1090 N N . GLN A 1 146 ? 4.740 -11.341 -6.644 1.00 94.69 146 GLN A N 1
ATOM 1091 C CA . GLN A 1 146 ? 4.663 -11.634 -5.225 1.00 94.69 146 GLN A CA 1
ATOM 1092 C C . GLN A 1 146 ? 5.735 -12.651 -4.832 1.00 94.69 146 GLN A C 1
ATOM 1094 O O . GLN A 1 146 ? 5.991 -13.616 -5.556 1.00 94.69 146 GLN A O 1
ATOM 1099 N N . VAL A 1 147 ? 6.327 -12.442 -3.661 1.00 94.00 147 VAL A N 1
ATOM 1100 C CA . VAL A 1 147 ? 7.319 -13.334 -3.064 1.00 94.00 147 VAL A CA 1
ATOM 1101 C C . VAL A 1 147 ? 6.894 -13.650 -1.638 1.00 94.00 147 VAL A C 1
ATOM 1103 O O . VAL A 1 147 ? 6.465 -12.761 -0.901 1.00 94.00 147 VAL A O 1
ATOM 1106 N N . LYS A 1 148 ? 6.983 -14.925 -1.259 1.00 94.38 148 LYS A N 1
ATOM 1107 C CA . LYS A 1 148 ? 6.760 -15.385 0.113 1.00 94.38 148 LYS A CA 1
ATOM 1108 C C . LYS A 1 148 ? 8.117 -15.509 0.798 1.00 94.38 148 LYS A C 1
ATOM 1110 O O . LYS A 1 148 ? 8.991 -16.215 0.302 1.00 94.38 148 LYS A O 1
ATOM 1115 N N . LYS A 1 149 ? 8.291 -14.804 1.911 1.00 90.06 149 LYS A N 1
ATOM 1116 C CA . LYS A 1 149 ? 9.485 -14.880 2.757 1.00 90.06 149 LYS A CA 1
ATOM 1117 C C . LYS A 1 149 ? 9.427 -16.123 3.650 1.00 90.06 149 LYS A C 1
ATOM 1119 O O . LYS A 1 149 ? 8.359 -16.707 3.841 1.00 90.06 149 LYS A O 1
ATOM 1124 N N . SER A 1 150 ? 10.567 -16.503 4.222 1.00 92.25 150 SER A N 1
ATOM 1125 C CA . SER A 1 150 ? 10.684 -17.642 5.147 1.00 92.25 150 SER A CA 1
ATOM 1126 C C . SER A 1 150 ? 9.747 -17.527 6.354 1.00 92.25 150 SER A C 1
ATOM 1128 O O . SER A 1 150 ? 9.160 -18.517 6.769 1.00 92.25 150 SER A O 1
ATOM 1130 N N . ASN A 1 151 ? 9.518 -16.310 6.851 1.00 90.00 151 ASN A N 1
ATOM 1131 C CA . ASN A 1 151 ? 8.587 -16.015 7.946 1.00 90.00 151 ASN A CA 1
ATOM 1132 C C . ASN A 1 151 ? 7.099 -15.986 7.528 1.00 90.00 151 ASN A C 1
ATOM 1134 O O . ASN A 1 151 ? 6.258 -15.487 8.267 1.00 90.00 151 ASN A O 1
ATOM 1138 N N . GLY A 1 152 ? 6.761 -16.432 6.315 1.00 90.00 152 GLY A N 1
ATOM 1139 C CA . GLY A 1 152 ? 5.393 -16.432 5.795 1.00 90.00 152 GLY A CA 1
ATOM 1140 C C . GLY A 1 152 ? 4.896 -15.081 5.273 1.00 90.00 152 GLY A C 1
ATOM 1141 O O . GLY A 1 152 ? 3.893 -15.055 4.553 1.00 90.00 152 GLY A O 1
ATOM 1142 N N . ALA A 1 153 ? 5.605 -13.979 5.545 1.00 90.19 153 ALA A N 1
ATOM 1143 C CA . ALA A 1 153 ? 5.233 -12.660 5.052 1.00 90.19 153 ALA A CA 1
ATOM 1144 C C . ALA A 1 153 ? 5.290 -12.606 3.520 1.00 90.19 153 ALA A C 1
ATOM 1146 O O . ALA A 1 153 ? 6.182 -13.164 2.875 1.00 90.19 153 ALA A O 1
ATOM 1147 N N . ARG A 1 154 ? 4.333 -11.893 2.930 1.00 94.31 154 ARG A N 1
ATOM 1148 C CA . ARG A 1 154 ? 4.241 -11.690 1.483 1.00 94.31 154 ARG A CA 1
ATOM 1149 C C . ARG A 1 154 ? 4.756 -10.296 1.135 1.00 94.31 154 ARG A C 1
ATOM 1151 O O . ARG A 1 154 ? 4.368 -9.315 1.764 1.00 94.31 154 ARG A O 1
ATOM 1158 N N . SER A 1 155 ? 5.607 -10.204 0.123 1.00 95.00 155 SER A N 1
ATOM 1159 C CA . SER A 1 155 ? 6.141 -8.941 -0.397 1.00 95.00 155 SER A CA 1
ATOM 1160 C C . SER A 1 155 ? 6.058 -8.888 -1.917 1.00 95.00 155 SER A C 1
ATOM 1162 O O . SER A 1 155 ? 5.726 -9.881 -2.564 1.00 95.00 155 SER A O 1
ATOM 1164 N N . LEU A 1 156 ? 6.366 -7.725 -2.484 1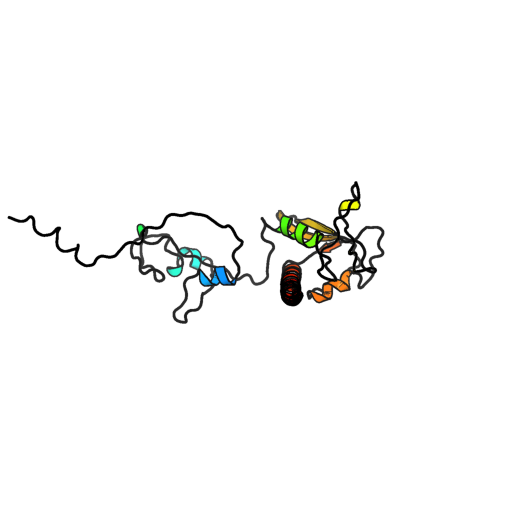.00 96.56 156 LEU A N 1
ATOM 1165 C CA . LEU A 1 156 ? 6.450 -7.518 -3.924 1.00 96.56 156 LEU A CA 1
ATOM 1166 C C . LEU A 1 156 ? 7.908 -7.330 -4.348 1.00 96.56 156 LEU A C 1
ATOM 1168 O O . LEU A 1 156 ? 8.706 -6.729 -3.630 1.00 96.56 156 LEU A O 1
ATOM 1172 N N . GLU A 1 157 ? 8.241 -7.842 -5.526 1.00 95.12 157 GLU A N 1
ATOM 1173 C CA . GLU A 1 157 ? 9.519 -7.630 -6.203 1.00 95.12 157 GLU A CA 1
ATOM 1174 C C . GLU A 1 157 ? 9.277 -7.191 -7.640 1.00 95.12 157 GLU A C 1
ATOM 1176 O O . GLU A 1 157 ? 8.438 -7.771 -8.337 1.00 95.12 157 GLU A O 1
ATOM 1181 N N . LEU A 1 158 ? 10.070 -6.226 -8.094 1.00 93.31 158 LEU A N 1
ATOM 1182 C CA . LEU A 1 158 ? 10.255 -5.949 -9.507 1.00 93.31 158 LEU A CA 1
ATOM 1183 C C . LEU A 1 158 ? 11.231 -6.938 -10.116 1.00 93.31 158 LEU A C 1
ATOM 1185 O O . LEU A 1 158 ? 12.247 -7.286 -9.510 1.00 93.31 158 LEU A O 1
ATOM 1189 N N . LYS A 1 159 ? 10.925 -7.354 -11.342 1.00 93.31 159 LYS A N 1
ATOM 1190 C CA . LYS A 1 159 ? 11.805 -8.170 -12.166 1.00 93.31 159 LYS A CA 1
ATOM 1191 C C . LYS A 1 159 ? 11.972 -7.534 -13.535 1.00 93.31 159 LYS A C 1
ATOM 1193 O O . LYS A 1 159 ? 10.987 -7.093 -14.133 1.00 93.31 159 LYS A O 1
ATOM 1198 N N . ALA A 1 160 ? 13.207 -7.541 -14.011 1.00 90.50 160 ALA A N 1
ATOM 1199 C CA . ALA A 1 160 ? 13.571 -7.303 -15.397 1.00 90.50 160 ALA A CA 1
ATOM 1200 C C . ALA A 1 160 ? 13.774 -8.651 -16.121 1.00 90.50 160 ALA A C 1
ATOM 1202 O O . ALA A 1 160 ? 14.092 -9.655 -15.468 1.00 90.50 160 ALA A O 1
ATOM 1203 N N . PRO A 1 161 ? 13.591 -8.712 -17.450 1.00 88.88 161 PRO A N 1
ATOM 1204 C CA . PRO A 1 161 ? 13.954 -9.881 -18.239 1.00 88.88 161 PRO A CA 1
ATOM 1205 C C . PRO A 1 161 ? 15.449 -10.205 -18.086 1.00 88.88 161 PRO A C 1
ATOM 1207 O O . PRO A 1 161 ? 16.280 -9.309 -17.961 1.00 88.88 161 PRO A O 1
ATOM 1210 N N . LEU A 1 162 ? 15.802 -11.494 -18.117 1.00 85.81 162 LEU A N 1
ATOM 1211 C CA . LEU A 1 162 ? 17.195 -11.947 -17.950 1.00 85.81 162 LEU A CA 1
ATOM 1212 C C . LEU A 1 162 ? 18.118 -11.533 -19.105 1.00 85.81 162 LEU A C 1
ATOM 1214 O O . LEU A 1 162 ? 19.328 -11.525 -18.941 1.00 85.81 162 LEU A O 1
ATOM 1218 N N . LYS A 1 163 ? 17.544 -11.193 -20.262 1.00 84.56 163 LYS A N 1
ATOM 1219 C CA . LYS A 1 163 ? 18.275 -10.712 -21.440 1.00 84.56 163 LYS A CA 1
ATOM 1220 C C . LYS A 1 163 ? 18.687 -9.238 -21.353 1.00 84.56 163 LYS A C 1
ATOM 1222 O O . LYS A 1 163 ? 19.483 -8.798 -22.170 1.00 84.56 163 LYS A O 1
ATOM 1227 N N . GLU A 1 164 ? 18.122 -8.478 -20.414 1.00 85.50 164 GLU A N 1
ATOM 1228 C CA . GLU A 1 164 ? 18.430 -7.053 -20.266 1.00 85.50 164 GLU A CA 1
ATOM 1229 C C . GLU A 1 164 ? 19.764 -6.852 -19.552 1.00 85.50 164 GLU A C 1
ATOM 1231 O O . GLU A 1 164 ? 20.043 -7.514 -18.555 1.00 85.50 164 GLU A O 1
ATOM 1236 N N . VAL A 1 165 ? 20.568 -5.891 -20.000 1.00 85.19 165 VAL A N 1
ATOM 1237 C CA . VAL A 1 165 ? 21.793 -5.515 -19.285 1.00 85.19 165 VA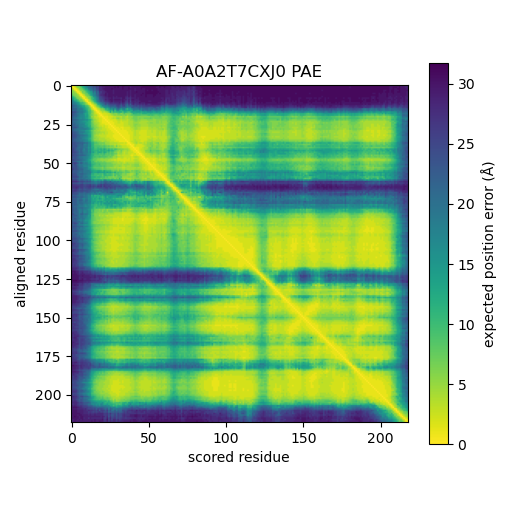L A CA 1
ATOM 1238 C C . VAL A 1 165 ? 21.418 -4.649 -18.081 1.00 85.19 165 VAL A C 1
ATOM 1240 O O . VAL A 1 165 ? 20.937 -3.529 -18.234 1.00 85.19 165 VAL A O 1
ATOM 1243 N N . VAL A 1 166 ? 21.636 -5.162 -16.868 1.00 85.94 166 VAL A N 1
ATOM 1244 C CA . VAL A 1 166 ? 21.310 -4.453 -15.619 1.00 85.94 166 VAL A CA 1
ATOM 1245 C C . VAL A 1 166 ? 22.576 -3.848 -15.009 1.00 85.94 166 VAL A C 1
ATOM 1247 O O . VAL A 1 166 ? 23.245 -4.470 -14.183 1.00 85.94 166 VAL A O 1
ATOM 1250 N N . GLY A 1 167 ? 22.906 -2.629 -15.439 1.00 84.00 167 GLY A N 1
ATOM 1251 C CA . GLY A 1 167 ? 24.019 -1.830 -14.910 1.00 84.00 167 GLY A CA 1
ATOM 1252 C C . GLY A 1 167 ? 23.654 -0.972 -13.692 1.00 84.00 167 GLY A C 1
ATOM 1253 O O . GLY A 1 167 ? 22.527 -1.019 -13.187 1.00 84.00 167 GLY A O 1
ATOM 1254 N N . ASP A 1 168 ? 24.617 -0.172 -13.217 1.00 84.38 168 ASP A N 1
ATOM 1255 C CA . ASP A 1 168 ? 24.334 0.857 -12.208 1.00 84.38 168 ASP A CA 1
ATOM 1256 C C . ASP A 1 168 ? 23.319 1.865 -12.770 1.00 84.38 168 ASP A C 1
ATOM 1258 O O . ASP A 1 168 ? 23.321 2.179 -13.959 1.00 84.38 168 ASP A O 1
ATOM 1262 N N . GLY A 1 169 ? 22.399 2.328 -11.927 1.00 85.56 169 GLY A N 1
ATOM 1263 C CA . GLY A 1 169 ? 21.341 3.250 -12.343 1.00 85.56 169 GLY A CA 1
ATOM 1264 C C . GLY A 1 169 ? 20.199 2.643 -13.173 1.00 85.56 169 GLY A C 1
ATOM 1265 O O . GLY A 1 169 ? 19.250 3.368 -13.465 1.00 85.56 169 GLY A O 1
ATOM 1266 N N . PHE A 1 170 ? 20.192 1.339 -13.487 1.00 88.75 170 PHE A N 1
ATOM 1267 C CA . PHE A 1 170 ? 19.082 0.698 -14.225 1.00 88.75 170 PHE A CA 1
ATOM 1268 C C . PHE A 1 170 ? 17.704 0.952 -13.578 1.00 88.75 170 PHE A C 1
ATOM 1270 O O . PHE A 1 170 ? 16.701 1.161 -14.256 1.00 88.75 170 PHE A O 1
ATOM 1277 N N . TRP A 1 171 ? 17.652 0.971 -12.243 1.00 89.88 171 TRP A N 1
ATOM 1278 C CA . TRP A 1 171 ? 16.426 1.202 -11.474 1.00 89.88 171 TRP A CA 1
ATOM 1279 C C . TRP A 1 171 ? 16.197 2.673 -11.075 1.00 89.88 171 TRP A C 1
ATOM 1281 O O . TRP A 1 171 ? 15.307 2.933 -10.266 1.00 89.88 171 TRP A O 1
ATOM 1291 N N . SER A 1 172 ? 16.974 3.623 -11.610 1.00 89.50 172 SER A N 1
ATOM 1292 C CA . SER A 1 172 ? 16.942 5.050 -11.221 1.00 89.50 172 SER A CA 1
ATOM 1293 C C . SER A 1 172 ? 15.608 5.746 -11.498 1.00 89.50 172 SER A C 1
ATOM 1295 O O . SER A 1 172 ? 15.221 6.664 -10.785 1.00 89.50 172 SER A O 1
ATOM 1297 N N . PHE A 1 173 ? 14.821 5.271 -12.469 1.00 89.06 173 PHE A N 1
ATOM 1298 C CA . PHE A 1 173 ? 13.476 5.808 -12.716 1.00 89.06 173 PHE A CA 1
ATOM 1299 C C . PHE A 1 173 ? 12.524 5.637 -11.512 1.00 89.06 173 PHE A C 1
ATOM 1301 O O . PHE A 1 173 ? 11.466 6.268 -11.483 1.00 89.06 173 PHE A O 1
ATOM 1308 N N . LEU A 1 174 ? 12.872 4.787 -10.533 1.00 90.44 174 LEU A N 1
ATOM 1309 C CA . LEU A 1 174 ? 12.146 4.613 -9.269 1.00 90.44 174 LEU A CA 1
ATOM 1310 C C . LEU A 1 174 ? 12.586 5.601 -8.180 1.00 90.44 174 LEU A C 1
ATOM 1312 O O . LEU A 1 174 ? 11.888 5.738 -7.173 1.00 90.44 174 LEU A O 1
ATOM 1316 N N . ASP A 1 175 ? 13.694 6.319 -8.369 1.00 90.31 175 ASP A N 1
ATOM 1317 C CA . ASP A 1 175 ? 14.227 7.275 -7.391 1.00 90.31 175 ASP A CA 1
ATOM 1318 C C . ASP A 1 175 ? 13.220 8.400 -7.118 1.00 90.31 175 ASP A C 1
ATOM 1320 O O . ASP A 1 175 ? 13.114 8.904 -6.000 1.00 90.31 175 ASP A O 1
ATOM 1324 N N . GLN A 1 176 ? 12.352 8.688 -8.095 1.00 90.75 176 GLN A N 1
ATOM 1325 C CA . GLN A 1 176 ? 11.210 9.589 -7.947 1.00 90.75 176 GLN A CA 1
ATOM 1326 C C . GLN A 1 176 ? 10.243 9.195 -6.810 1.00 90.75 176 GLN A C 1
ATOM 1328 O O . GLN A 1 176 ? 9.435 10.024 -6.390 1.00 90.75 176 GLN A O 1
ATOM 1333 N N . PHE A 1 177 ? 10.275 7.946 -6.333 1.00 91.69 177 PHE A N 1
ATOM 1334 C CA . PHE A 1 177 ? 9.468 7.456 -5.209 1.00 91.69 177 PHE A CA 1
ATOM 1335 C C . PHE A 1 177 ? 10.245 7.422 -3.883 1.00 91.69 177 PHE A C 1
ATOM 1337 O O . PHE A 1 177 ? 9.702 6.956 -2.878 1.00 91.69 177 PHE A O 1
ATOM 1344 N N . GLY A 1 178 ? 11.481 7.937 -3.863 1.00 84.75 178 GLY A N 1
ATOM 1345 C CA . GLY A 1 178 ? 12.318 8.095 -2.671 1.00 84.75 178 GLY A CA 1
ATOM 1346 C C . GLY A 1 178 ? 13.215 6.899 -2.342 1.00 84.75 178 GLY A C 1
ATOM 1347 O O . GLY A 1 178 ? 13.772 6.852 -1.250 1.00 84.75 178 GLY A O 1
ATOM 1348 N N . PHE A 1 179 ? 13.353 5.927 -3.251 1.00 81.38 179 PHE A N 1
ATOM 1349 C CA . PHE A 1 179 ? 14.134 4.707 -3.022 1.00 81.38 179 PHE A CA 1
ATOM 1350 C C . PHE A 1 179 ? 15.221 4.544 -4.082 1.00 81.38 179 PHE A C 1
ATOM 1352 O O . PHE A 1 179 ? 14.956 4.070 -5.186 1.00 81.38 179 PHE A O 1
ATOM 1359 N N . HIS A 1 180 ? 16.455 4.865 -3.702 1.00 78.69 180 HIS A N 1
ATOM 1360 C CA . HIS A 1 180 ? 17.630 4.723 -4.556 1.00 78.69 180 HIS A CA 1
ATOM 1361 C C . HIS A 1 180 ? 18.193 3.308 -4.434 1.00 78.69 180 HIS A C 1
ATOM 1363 O O . HIS A 1 180 ? 18.501 2.846 -3.336 1.00 78.69 180 HIS A O 1
ATOM 1369 N N . THR A 1 181 ? 18.323 2.588 -5.548 1.00 70.75 181 THR A N 1
ATOM 1370 C CA . THR A 1 181 ? 18.925 1.244 -5.551 1.00 70.75 181 THR A CA 1
ATOM 1371 C C . THR A 1 181 ? 20.009 1.152 -6.610 1.00 70.75 181 THR A C 1
ATOM 1373 O O . THR A 1 181 ? 19.713 1.056 -7.796 1.00 70.75 181 THR A O 1
ATOM 1376 N N . ARG A 1 182 ? 21.265 1.076 -6.162 1.00 69.38 182 ARG A N 1
ATOM 1377 C CA . ARG A 1 182 ? 22.450 0.821 -7.002 1.00 69.38 182 ARG A CA 1
ATOM 1378 C C . ARG A 1 182 ? 22.729 -0.672 -7.231 1.00 69.38 182 ARG A C 1
ATOM 1380 O O . ARG A 1 182 ? 23.870 -1.095 -7.368 1.00 69.38 182 ARG A O 1
ATOM 1387 N N . ARG A 1 183 ? 21.698 -1.526 -7.173 1.00 70.31 183 ARG A N 1
ATOM 1388 C CA . ARG A 1 183 ? 21.878 -2.979 -7.341 1.00 70.31 183 ARG A CA 1
ATOM 1389 C C . ARG A 1 183 ? 21.822 -3.347 -8.817 1.00 70.31 183 ARG A C 1
ATOM 1391 O O . ARG A 1 183 ? 20.789 -3.168 -9.457 1.00 70.31 183 ARG A O 1
ATOM 1398 N N . THR A 1 184 ? 22.882 -3.988 -9.289 1.00 79.62 184 THR A N 1
ATOM 1399 C CA . THR A 1 184 ? 23.009 -4.620 -10.611 1.00 79.62 184 THR A CA 1
ATOM 1400 C C . THR A 1 184 ? 22.312 -5.987 -10.649 1.00 79.62 184 THR A C 1
ATOM 1402 O O . THR A 1 184 ? 22.885 -7.006 -11.021 1.00 79.62 184 THR A O 1
ATOM 1405 N N . CYS A 1 185 ? 21.064 -6.050 -10.176 1.00 85.81 185 CYS A N 1
ATOM 1406 C CA . CYS A 1 185 ? 20.290 -7.289 -10.119 1.00 85.81 185 CYS A CA 1
ATOM 1407 C C . CYS A 1 185 ? 19.001 -7.157 -10.929 1.00 85.81 185 CYS A C 1
ATOM 1409 O O . CYS A 1 185 ? 18.264 -6.180 -10.782 1.00 85.81 185 CYS A O 1
ATOM 1411 N N . HIS A 1 186 ? 18.671 -8.196 -11.704 1.00 88.44 186 HIS A N 1
ATOM 1412 C CA . HIS A 1 186 ? 17.397 -8.302 -12.428 1.00 88.44 186 HIS A CA 1
ATOM 1413 C C . HIS A 1 186 ? 16.178 -8.358 -11.502 1.00 88.44 186 HIS A C 1
ATOM 1415 O O . HIS A 1 186 ? 15.049 -8.368 -11.988 1.00 88.44 186 HIS A O 1
ATOM 1421 N N . ARG A 1 187 ? 16.376 -8.445 -10.182 1.00 91.12 187 ARG A N 1
ATOM 1422 C CA . ARG A 1 187 ? 15.315 -8.428 -9.179 1.00 91.12 187 ARG A CA 1
ATOM 1423 C C . ARG A 1 187 ? 15.588 -7.357 -8.138 1.00 91.12 187 ARG A C 1
ATOM 1425 O O . ARG A 1 187 ? 16.695 -7.268 -7.607 1.00 91.12 187 ARG A O 1
ATOM 1432 N N . ARG A 1 188 ? 14.551 -6.598 -7.800 1.00 91.12 188 ARG A N 1
ATOM 1433 C CA . ARG A 1 188 ? 14.601 -5.559 -6.771 1.00 91.12 188 ARG A CA 1
ATOM 1434 C C . ARG A 1 188 ? 13.356 -5.652 -5.880 1.00 91.12 188 ARG A C 1
ATOM 1436 O O . ARG A 1 188 ? 12.245 -5.654 -6.411 1.00 91.12 188 ARG A O 1
ATOM 1443 N N . PRO A 1 189 ? 13.504 -5.711 -4.546 1.00 92.44 189 PRO A N 1
ATOM 1444 C CA . PRO A 1 189 ? 12.375 -5.594 -3.629 1.00 92.44 189 PRO A CA 1
ATOM 1445 C C . PRO A 1 189 ? 11.634 -4.269 -3.811 1.00 92.44 189 PRO A C 1
ATOM 1447 O O . PRO A 1 189 ? 12.267 -3.226 -3.940 1.00 92.44 189 PRO A O 1
ATOM 1450 N N . LEU A 1 190 ? 10.303 -4.315 -3.778 1.00 93.69 190 LEU A N 1
ATOM 1451 C CA . LEU A 1 19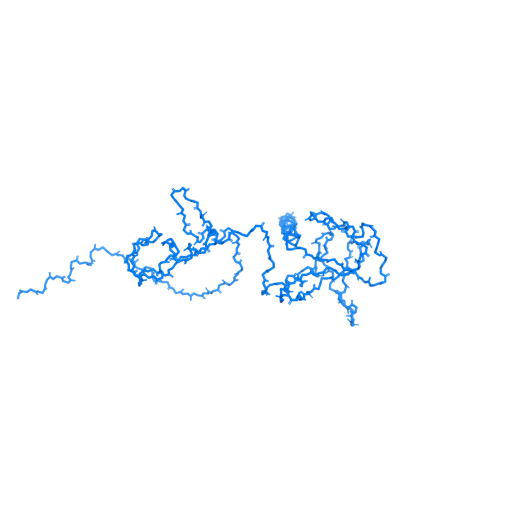0 ? 9.462 -3.127 -3.670 1.00 93.69 190 LEU A CA 1
ATOM 1452 C C . LEU A 1 190 ? 9.086 -2.923 -2.207 1.00 93.69 190 LEU A C 1
ATOM 1454 O O . LEU A 1 190 ? 8.361 -3.740 -1.619 1.00 93.69 190 LEU A O 1
ATOM 1458 N N . HIS A 1 191 ? 9.569 -1.838 -1.608 1.00 92.94 191 HIS A N 1
ATOM 1459 C CA . HIS A 1 191 ? 9.259 -1.537 -0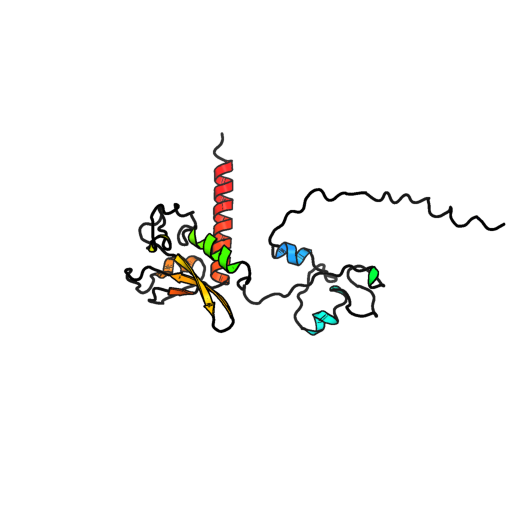.212 1.00 92.94 191 HIS A CA 1
ATOM 1460 C C . HIS A 1 191 ? 7.813 -1.032 -0.068 1.00 92.94 191 HIS A C 1
ATOM 1462 O O . HIS A 1 191 ? 7.340 -0.294 -0.930 1.00 92.94 191 HIS A O 1
ATOM 1468 N N . PRO A 1 192 ? 7.092 -1.355 1.025 1.00 95.38 192 PRO A N 1
ATOM 1469 C CA . PRO A 1 192 ? 5.723 -0.867 1.212 1.00 95.38 192 PRO A CA 1
ATOM 1470 C C . PRO A 1 192 ? 5.611 0.661 1.137 1.00 95.38 192 PRO A C 1
ATOM 1472 O O . PRO A 1 192 ? 4.654 1.184 0.576 1.00 95.38 192 PRO A O 1
ATOM 1475 N N . LYS A 1 193 ? 6.611 1.386 1.657 1.00 95.25 193 LYS A N 1
ATOM 1476 C CA . LYS A 1 193 ? 6.657 2.852 1.596 1.00 95.25 193 LYS A CA 1
ATOM 1477 C C . LYS A 1 193 ? 6.867 3.373 0.172 1.00 95.25 193 LYS A C 1
ATOM 1479 O O . LYS A 1 193 ? 6.227 4.347 -0.209 1.00 95.25 193 LYS A O 1
ATOM 1484 N N . GLU A 1 194 ? 7.698 2.698 -0.619 1.00 95.06 194 GLU A N 1
ATOM 1485 C CA . GLU A 1 194 ? 7.888 2.985 -2.046 1.00 95.06 194 GLU A CA 1
ATOM 1486 C C . GLU A 1 194 ? 6.567 2.823 -2.797 1.00 95.06 194 GLU A C 1
ATOM 1488 O O . GLU A 1 194 ? 6.124 3.736 -3.487 1.00 95.06 194 GLU A O 1
ATOM 1493 N N . VAL A 1 195 ? 5.876 1.700 -2.581 1.00 95.25 195 VAL A N 1
ATOM 1494 C CA . VAL A 1 195 ? 4.578 1.438 -3.211 1.00 95.25 195 VAL A CA 1
ATOM 1495 C C . VAL A 1 195 ? 3.511 2.424 -2.739 1.00 95.25 195 VAL A C 1
ATOM 1497 O O . VAL A 1 195 ? 2.728 2.900 -3.555 1.00 95.25 195 VAL A O 1
ATOM 1500 N N . GLN A 1 196 ? 3.498 2.805 -1.460 1.00 95.12 196 GLN A N 1
ATOM 1501 C CA . GLN A 1 196 ? 2.611 3.861 -0.966 1.00 95.12 196 GLN A CA 1
ATOM 1502 C C . GLN A 1 196 ? 2.853 5.186 -1.710 1.00 95.12 196 GLN A C 1
ATOM 1504 O O . GLN A 1 196 ? 1.894 5.853 -2.098 1.00 95.12 196 GLN A O 1
ATOM 1509 N N . ASN A 1 197 ? 4.115 5.555 -1.947 1.00 95.50 197 ASN A N 1
ATOM 1510 C CA . ASN A 1 197 ? 4.467 6.757 -2.705 1.00 95.50 197 ASN A CA 1
ATOM 1511 C C . ASN A 1 197 ? 4.054 6.647 -4.184 1.00 95.50 197 ASN A C 1
ATOM 1513 O O . ASN A 1 197 ? 3.524 7.613 -4.730 1.00 95.50 197 ASN A O 1
ATOM 1517 N N . VAL A 1 198 ? 4.224 5.475 -4.808 1.00 94.31 198 VAL A N 1
ATOM 1518 C CA . VAL A 1 198 ? 3.725 5.185 -6.166 1.00 94.31 198 VAL A CA 1
ATOM 1519 C C . VAL A 1 198 ? 2.209 5.392 -6.238 1.00 94.31 198 VAL A C 1
ATOM 1521 O O . VAL A 1 198 ? 1.733 6.149 -7.081 1.00 94.31 198 VAL A O 1
ATOM 1524 N N . MET A 1 199 ? 1.448 4.779 -5.326 1.00 93.12 199 MET A N 1
ATOM 1525 C CA . MET A 1 199 ? -0.016 4.880 -5.297 1.00 93.12 199 MET A CA 1
ATOM 1526 C C . MET A 1 199 ? -0.504 6.311 -5.038 1.00 93.12 199 MET A C 1
ATOM 1528 O O . MET A 1 199 ? -1.497 6.733 -5.634 1.00 93.12 199 MET A O 1
ATOM 1532 N N . ARG A 1 200 ? 0.204 7.082 -4.199 1.00 92.75 200 ARG A N 1
ATOM 1533 C CA . ARG A 1 200 ? -0.099 8.503 -3.969 1.00 92.75 200 ARG A CA 1
ATOM 1534 C C . ARG A 1 200 ? 0.069 9.319 -5.251 1.00 92.75 200 ARG A C 1
ATOM 1536 O O . ARG A 1 200 ? -0.877 9.987 -5.658 1.00 92.75 200 ARG A O 1
ATOM 1543 N N . LYS A 1 201 ? 1.217 9.189 -5.926 1.00 92.62 201 LYS A N 1
ATOM 1544 C CA . LYS A 1 201 ? 1.474 9.897 -7.188 1.00 92.62 201 LYS A CA 1
ATOM 1545 C C . LYS A 1 201 ? 0.491 9.508 -8.290 1.00 92.62 201 LYS A C 1
ATOM 1547 O O . LYS A 1 201 ? 0.030 10.369 -9.025 1.00 92.62 201 LYS A O 1
ATOM 1552 N N . ILE A 1 202 ? 0.125 8.227 -8.383 1.00 90.38 202 ILE A N 1
ATOM 1553 C CA . ILE A 1 202 ? -0.936 7.761 -9.290 1.00 90.38 202 ILE A CA 1
ATOM 1554 C C . ILE A 1 202 ? -2.227 8.543 -9.018 1.00 90.38 202 ILE A C 1
ATOM 1556 O O . ILE A 1 202 ? -2.783 9.136 -9.937 1.00 90.38 202 ILE A O 1
ATOM 1560 N N . SER A 1 203 ? -2.681 8.591 -7.762 1.00 88.00 203 SER A N 1
ATOM 1561 C CA . SER A 1 203 ? -3.900 9.316 -7.379 1.00 88.00 203 SER A CA 1
ATOM 1562 C C . SER A 1 203 ? -3.837 10.800 -7.756 1.00 88.00 203 SER A C 1
ATOM 1564 O O . SER A 1 203 ? -4.792 11.325 -8.321 1.00 88.00 2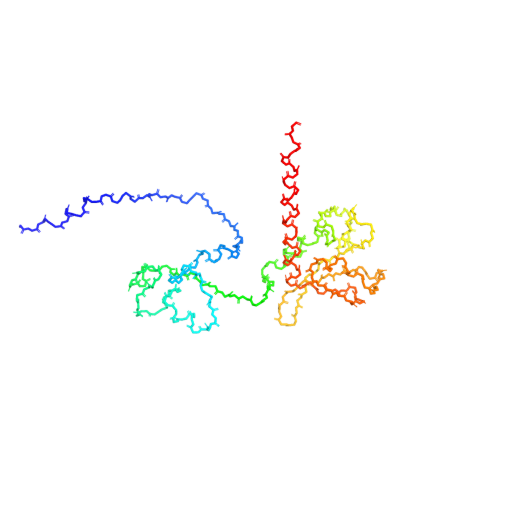03 SER A O 1
ATOM 1566 N N . GLU A 1 204 ? -2.707 11.464 -7.516 1.00 87.06 204 GLU A N 1
ATOM 1567 C CA . GLU A 1 204 ? -2.479 12.866 -7.899 1.00 87.06 204 GLU A CA 1
ATOM 1568 C C . GLU A 1 204 ? -2.553 13.067 -9.419 1.00 87.06 204 GLU A C 1
ATOM 1570 O O . GLU A 1 204 ? -3.293 13.934 -9.887 1.00 87.06 204 GLU A O 1
ATOM 1575 N N . CYS A 1 205 ? -1.874 12.217 -10.195 1.00 79.38 205 CYS A N 1
ATOM 1576 C CA . CYS A 1 205 ? -1.933 12.248 -11.652 1.00 79.38 205 CYS A CA 1
ATOM 1577 C C . CYS A 1 205 ? -3.369 12.064 -12.161 1.00 79.38 205 CYS A C 1
ATOM 1579 O O . CYS A 1 205 ? -3.834 12.863 -12.969 1.00 79.38 205 CYS A O 1
ATOM 1581 N N . TYR A 1 206 ? -4.103 11.052 -11.687 1.00 78.31 206 TYR A N 1
ATOM 1582 C CA . TYR A 1 206 ? -5.475 10.802 -12.150 1.00 78.31 206 TYR A CA 1
ATOM 1583 C C . TYR A 1 206 ? -6.470 11.866 -11.687 1.00 78.31 206 TYR A C 1
ATOM 1585 O O . TYR A 1 206 ? -7.401 12.163 -12.431 1.00 78.31 206 TYR A O 1
ATOM 1593 N N . LYS A 1 207 ? -6.265 12.496 -10.524 1.00 76.12 207 LYS A N 1
ATOM 1594 C CA . LYS A 1 207 ? -7.028 13.694 -10.144 1.00 76.12 207 LYS A CA 1
ATOM 1595 C C . LYS A 1 207 ? -6.778 14.821 -11.143 1.00 76.12 207 LYS A C 1
ATOM 1597 O O . LYS A 1 207 ? -7.734 15.387 -11.653 1.00 76.12 207 LYS A O 1
ATOM 1602 N N . GLN A 1 208 ? -5.522 15.088 -11.495 1.00 59.69 208 GLN A N 1
ATOM 1603 C CA . GLN A 1 208 ? -5.163 16.129 -12.461 1.00 59.69 208 GLN A CA 1
ATOM 1604 C C . GLN A 1 208 ? -5.697 15.842 -13.879 1.00 59.69 208 GLN A C 1
ATOM 1606 O O . GLN A 1 208 ? -6.207 16.747 -14.536 1.00 59.69 208 GLN A O 1
ATOM 1611 N N . PHE A 1 209 ? -5.663 14.584 -14.336 1.00 53.00 209 PHE A N 1
ATOM 1612 C CA . PHE A 1 209 ? -6.279 14.174 -15.607 1.00 53.00 209 PHE A CA 1
ATOM 1613 C C . PHE A 1 209 ? -7.814 14.211 -15.564 1.00 53.00 209 PHE A C 1
ATOM 1615 O O . PHE A 1 209 ? -8.440 14.536 -16.571 1.00 53.00 209 PHE A O 1
ATOM 1622 N N . GLY A 1 210 ? -8.423 13.927 -14.408 1.00 46.12 210 GLY A N 1
ATOM 1623 C CA . GLY A 1 210 ? -9.859 14.089 -14.177 1.00 46.12 210 GLY A CA 1
ATOM 1624 C C . GLY A 1 210 ? -10.303 15.553 -14.234 1.00 46.12 210 GLY A C 1
ATOM 1625 O O . GLY A 1 210 ? -11.361 15.837 -14.787 1.00 46.12 210 GLY A O 1
ATOM 1626 N N . VAL A 1 211 ? -9.465 16.488 -13.767 1.00 41.69 211 VAL A N 1
ATOM 1627 C CA . VAL A 1 211 ? -9.679 17.932 -13.976 1.00 41.69 211 VAL A CA 1
ATOM 1628 C C . VAL A 1 211 ? -9.482 18.303 -15.454 1.00 41.69 211 VAL A C 1
ATOM 1630 O O . VAL A 1 211 ? -10.297 19.032 -16.004 1.00 41.69 211 VAL A O 1
ATOM 1633 N N . ALA A 1 212 ? -8.487 17.745 -16.153 1.00 36.19 212 ALA A N 1
ATOM 1634 C CA . ALA A 1 212 ? -8.283 18.009 -17.587 1.00 36.19 212 ALA A CA 1
ATOM 1635 C C . ALA A 1 212 ? -9.432 17.500 -18.490 1.00 36.19 212 ALA A C 1
ATOM 1637 O O . ALA A 1 212 ? -9.715 18.100 -19.528 1.00 36.19 212 ALA A O 1
ATOM 1638 N N . CYS A 1 213 ? -10.136 16.434 -18.092 1.00 32.50 213 CYS A N 1
ATOM 1639 C CA . CYS A 1 213 ? -11.322 15.947 -18.809 1.00 32.50 213 CYS A CA 1
ATOM 1640 C C . CYS A 1 213 ? -12.580 16.795 -18.543 1.00 32.50 213 CYS A C 1
ATOM 1642 O O . CYS A 1 213 ? -13.499 16.768 -19.352 1.00 32.50 213 CYS A O 1
ATOM 1644 N N . ALA A 1 214 ? -12.628 17.572 -17.454 1.00 33.22 214 ALA A N 1
ATOM 1645 C CA . ALA A 1 214 ? -13.769 18.438 -17.136 1.00 33.22 214 ALA A CA 1
ATOM 1646 C C . ALA A 1 214 ? -13.766 19.774 -17.910 1.00 33.22 214 ALA A C 1
ATOM 1648 O O . ALA A 1 214 ? -14.770 20.478 -17.913 1.00 33.22 214 ALA A O 1
ATOM 1649 N N . HIS A 1 215 ? -12.664 20.114 -18.590 1.00 36.53 215 HIS A N 1
ATOM 1650 C CA . HIS A 1 215 ? -12.519 21.349 -19.376 1.00 36.53 215 HIS A CA 1
ATOM 1651 C C . HIS A 1 215 ? -12.458 21.117 -20.898 1.00 36.53 215 HIS A C 1
ATOM 1653 O O . HIS A 1 215 ? -12.124 22.033 -21.643 1.00 36.53 215 HIS A O 1
ATOM 1659 N N . SER A 1 216 ? -12.776 19.911 -21.377 1.00 34.66 216 SER A N 1
ATOM 1660 C CA . SER A 1 216 ? -12.790 19.569 -22.812 1.00 34.66 216 SER A CA 1
ATOM 1661 C C . SER A 1 216 ? -14.152 19.059 -23.302 1.00 34.66 216 SER A C 1
ATOM 1663 O O . SER A 1 216 ? -14.239 18.235 -24.208 1.00 34.66 216 SER A O 1
ATOM 1665 N N . THR A 1 217 ? -15.226 19.603 -22.731 1.00 40.06 217 THR A N 1
ATOM 1666 C CA . THR A 1 217 ? -16.552 19.642 -23.361 1.00 40.06 217 THR A CA 1
ATOM 1667 C C . THR A 1 217 ? -17.088 21.065 -23.265 1.00 40.06 217 THR A C 1
ATOM 1669 O O . THR A 1 217 ? -17.688 21.443 -22.258 1.00 40.06 217 THR A O 1
ATOM 1672 N N . GLY A 1 218 ? -16.806 21.843 -24.305 1.00 33.72 218 GLY A N 1
ATOM 1673 C CA . GLY A 1 218 ? -17.356 23.158 -24.607 1.00 33.72 218 GLY A CA 1
ATOM 1674 C C . GLY A 1 218 ? -17.286 23.346 -26.109 1.00 33.72 218 GLY A C 1
ATOM 1675 O O . GLY A 1 218 ? -16.169 23.154 -26.639 1.00 33.72 218 GLY A O 1
#

Foldseek 3Di:
DPPPDPPPPPPPPPPPDDDDDPDDDDDDDDPVNLQVQFAADPVRGADADDDPVCVAPPLRQPHPDDDDARPRPRDPDNVPDPGGDHHHDDPDDDDDQVCQVVLQVVVLQADLQPRDGFDQDPDDDPVNQFTDRPVDPPQAGKGKDWDQDPVRDIFIKIAGDPPDFQAACNCVSLCQLVDHDRDSDRIDTDDSSSSVSSVVVSVVVVVVVVVVVVPPPD

Mean predicted aligned error: 11.47 Å

Secondary structure (DSSP, 8-state):
----SSSTT-SS---------------PPPHHHHHHTS-B-TTS-B----SGGGGTS-GGG--SSS-S--TTT---SGGG----------SS----TTTHHHHHHHHHHB-TTT-PBPPPP---SGGGG-B--SS-SSSPPBEEEEEE-TTS-EEEEEE--TTS---TTTTGGGGGGT-------SEEEE-HHHHHHHHHHHHHHHHHHHHHHHTS--

Organism: NCBI:txid1504633

Radius of gyration: 26.77 Å; Cα contacts (8 Å, |Δi|>4): 241; chains: 1; bounding box: 82×41×70 Å

Sequence (218 aa):
MADDDLAAAAATGLHILEGSIRRIKLSVASNEEILKAQPVDALGKPFPITQCSQLQDNPSLGLPLQVGSFESCGATQIDKCEGHFGFIELPAPIYHPSHVAELGKILNIICLCCLRLKKPNKGTGKERKFTSCSYCHDIPPLCVTQVKKSNGARSLELKAPLKEVVGDGFWSFLDQFGFHTRRTCHRRPLHPKEVQNVMRKISECYKQFGVACAHSTG

Solvent-accessible surface area (backbone atoms only — not comparable to full-atom values): 13989 Å² total; per-residue (Å²): 144,86,90,83,82,86,74,80,81,72,83,70,81,76,77,76,82,86,80,79,92,86,76,86,84,88,78,82,82,47,73,68,56,56,51,68,60,33,53,54,49,99,84,69,44,62,71,66,55,85,54,77,64,56,76,61,73,30,43,51,40,41,69,90,66,101,75,69,64,29,76,68,78,68,32,73,50,73,95,70,51,95,62,42,52,80,50,67,82,67,99,60,68,70,66,54,87,88,46,50,68,58,52,34,52,56,56,49,43,32,29,81,74,79,61,44,76,34,67,86,78,86,72,89,64,87,68,66,62,43,50,49,41,92,86,44,89,92,49,76,38,42,27,54,43,81,44,76,46,96,88,66,50,69,47,44,29,40,35,49,56,90,88,57,88,51,45,77,56,69,52,47,66,43,36,86,42,76,52,83,51,76,62,63,49,56,59,44,80,52,49,45,56,40,51,50,42,49,54,51,51,42,51,52,51,52,52,53,51,53,54,57,61,70,74,71,78,129

InterPro domains:
  IPR044893 RNA polymerase Rpb1, clamp domain superfamily [G3DSA:4.10.860.120] (17-133)
  IPR045867 DNA-directed RNA polymerase, subunit beta-prime [PTHR19376] (34-205)